Protein AF-A0A6N9QBA4-F1 (afdb_monomer_lite)

Structure (mmCIF, N/CA/C/O backbone):
data_AF-A0A6N9QBA4-F1
#
_entry.id   AF-A0A6N9QBA4-F1
#
loop_
_atom_site.group_PDB
_atom_site.id
_atom_site.type_symbol
_atom_site.label_atom_id
_atom_site.label_alt_id
_atom_site.label_comp_id
_atom_site.label_asym_id
_atom_site.label_entity_id
_atom_site.label_seq_id
_atom_site.pdbx_PDB_ins_code
_atom_site.Cartn_x
_atom_site.Cartn_y
_atom_site.Cartn_z
_atom_site.occupancy
_atom_site.B_iso_or_equiv
_atom_site.auth_seq_id
_atom_site.auth_comp_id
_atom_site.auth_asym_id
_atom_site.auth_atom_id
_atom_site.pdbx_PDB_model_num
ATOM 1 N N . MET A 1 1 ? -85.016 -20.803 54.187 1.00 41.00 1 MET A N 1
ATOM 2 C CA . MET A 1 1 ? -84.503 -19.515 54.712 1.00 41.00 1 MET A CA 1
ATOM 3 C C . MET A 1 1 ? -85.171 -19.220 56.055 1.00 41.00 1 MET A C 1
ATOM 5 O O . MET A 1 1 ? -86.351 -18.894 56.070 1.00 41.00 1 MET A O 1
ATOM 9 N N . ARG A 1 2 ? -84.473 -19.412 57.185 1.00 44.28 2 ARG A N 1
ATOM 10 C CA . ARG A 1 2 ? -84.996 -19.100 58.533 1.00 44.28 2 ARG A CA 1
ATOM 11 C C . ARG A 1 2 ? -84.850 -17.593 58.786 1.00 44.28 2 ARG A C 1
ATOM 13 O O . ARG A 1 2 ? -83.754 -17.062 58.649 1.00 44.28 2 ARG A O 1
ATOM 20 N N . LYS A 1 3 ? -85.946 -16.904 59.120 1.00 49.91 3 LYS A N 1
ATOM 21 C CA . LYS A 1 3 ? -85.907 -15.509 59.588 1.00 49.91 3 LYS A CA 1
ATOM 22 C C . LYS A 1 3 ? -85.258 -15.495 60.978 1.00 49.91 3 LYS A C 1
ATOM 24 O O . LYS A 1 3 ? -85.816 -16.090 61.893 1.00 49.91 3 LYS A O 1
ATOM 29 N N . ALA A 1 4 ? -84.094 -14.854 61.102 1.00 60.84 4 ALA A N 1
ATOM 30 C CA . ALA A 1 4 ? -83.408 -14.640 62.378 1.00 60.84 4 ALA A CA 1
ATOM 31 C C . ALA A 1 4 ? -84.334 -13.908 63.362 1.00 60.84 4 ALA A C 1
ATOM 33 O O . ALA A 1 4 ? -84.977 -12.918 62.981 1.00 60.84 4 ALA A O 1
ATOM 34 N N . GLY A 1 5 ? -84.427 -14.424 64.587 1.00 66.06 5 GLY A N 1
ATOM 35 C CA . GLY A 1 5 ? -85.334 -13.925 65.622 1.00 66.06 5 GLY A CA 1
ATOM 36 C C . GLY A 1 5 ? -84.945 -12.524 66.102 1.00 66.06 5 GLY A C 1
ATOM 37 O O . GLY A 1 5 ? -83.788 -12.117 66.002 1.00 66.06 5 GLY A O 1
ATOM 38 N N . ASP A 1 6 ? -85.906 -11.769 66.639 1.00 69.12 6 ASP A N 1
ATOM 39 C CA . ASP A 1 6 ? -85.684 -10.396 67.133 1.00 69.12 6 ASP A CA 1
ATOM 40 C C . ASP A 1 6 ? -84.581 -10.323 68.216 1.00 69.12 6 ASP A C 1
ATOM 42 O O . ASP A 1 6 ? -83.855 -9.335 68.334 1.00 69.12 6 ASP A O 1
ATOM 46 N N . SER A 1 7 ? -84.372 -11.422 68.949 1.00 68.25 7 SER A N 1
ATOM 47 C CA . SER A 1 7 ? -83.282 -11.593 69.915 1.00 68.25 7 SER A CA 1
ATOM 48 C C . SER A 1 7 ? -81.892 -11.637 69.267 1.00 68.25 7 SER A C 1
ATOM 50 O O . SER A 1 7 ? -80.986 -10.948 69.735 1.00 68.25 7 SER A O 1
ATOM 52 N N . GLU A 1 8 ? -81.717 -12.376 68.168 1.00 70.25 8 GLU A N 1
ATOM 53 C CA . GLU A 1 8 ? -80.441 -12.470 67.438 1.00 70.25 8 GLU A CA 1
ATOM 54 C C . GLU A 1 8 ? -80.070 -11.127 66.806 1.00 70.25 8 GLU A C 1
ATOM 56 O O . GLU A 1 8 ? -78.906 -10.725 66.825 1.00 70.25 8 GLU A O 1
ATOM 61 N N . ARG A 1 9 ? -81.067 -10.379 66.315 1.00 68.81 9 ARG A N 1
ATOM 62 C CA . ARG A 1 9 ? -80.866 -9.032 65.756 1.00 68.81 9 ARG A CA 1
ATOM 63 C C . ARG A 1 9 ? -80.404 -8.033 66.811 1.00 68.81 9 ARG A C 1
ATOM 65 O O . ARG A 1 9 ? -79.513 -7.233 66.531 1.00 68.81 9 ARG A O 1
ATOM 72 N N . ARG A 1 10 ? -80.956 -8.094 68.027 1.00 70.81 10 ARG A N 1
ATOM 73 C CA . ARG A 1 10 ? -80.499 -7.257 69.151 1.00 70.81 10 ARG A CA 1
ATOM 74 C C . ARG A 1 10 ? -79.089 -7.611 69.598 1.00 70.81 10 ARG A C 1
ATOM 76 O O . ARG A 1 10 ? -78.314 -6.703 69.883 1.00 70.81 10 ARG A O 1
ATOM 83 N N . GLN A 1 11 ? -78.736 -8.893 69.608 1.00 73.19 11 GLN A N 1
ATOM 84 C CA . GLN A 1 11 ? -77.378 -9.330 69.933 1.00 73.19 11 GLN A CA 1
ATOM 85 C C . GLN A 1 11 ? -76.366 -8.856 68.882 1.00 73.19 11 GLN A C 1
ATOM 87 O O . GLN A 1 11 ? -75.307 -8.338 69.235 1.00 73.19 11 GLN A O 1
ATOM 92 N N . TYR A 1 12 ? -76.725 -8.936 67.599 1.00 66.06 12 TYR A N 1
ATOM 93 C CA . TYR A 1 12 ? -75.907 -8.402 66.508 1.00 66.06 12 TYR A CA 1
ATOM 94 C C . TYR A 1 12 ? -75.769 -6.876 66.574 1.00 66.06 12 TYR A C 1
ATOM 96 O O . TYR A 1 12 ? -74.674 -6.344 66.399 1.00 66.06 12 TYR A O 1
ATOM 104 N N . ALA A 1 13 ? -76.856 -6.163 66.883 1.00 76.44 13 ALA A N 1
ATOM 105 C CA . ALA A 1 13 ? -76.829 -4.714 67.062 1.00 76.44 13 ALA A CA 1
ATOM 106 C C . ALA A 1 13 ? -75.973 -4.304 68.271 1.00 76.44 13 ALA A C 1
ATOM 108 O O . ALA A 1 13 ? -75.221 -3.337 68.184 1.00 76.44 13 ALA A O 1
ATOM 109 N N . GLN A 1 14 ? -76.019 -5.060 69.373 1.00 71.00 14 GLN A N 1
ATOM 110 C CA . GLN A 1 14 ? -75.137 -4.841 70.521 1.00 71.00 14 GLN A CA 1
ATOM 111 C C . GLN A 1 14 ? -73.670 -5.134 70.192 1.00 71.00 14 GLN A C 1
ATOM 113 O O . GLN A 1 14 ? -72.800 -4.395 70.646 1.00 71.00 14 GLN A O 1
ATOM 118 N N . LEU A 1 15 ? -73.377 -6.154 69.379 1.00 69.81 15 LEU A N 1
ATOM 119 C CA . LEU A 1 15 ? -72.020 -6.432 68.896 1.00 69.81 15 LEU A CA 1
ATOM 120 C C . LEU A 1 15 ? -71.482 -5.294 68.014 1.00 69.81 15 LEU A C 1
ATOM 122 O O . LEU A 1 15 ? -70.349 -4.860 68.222 1.00 69.81 15 LEU A O 1
ATOM 126 N N . LEU A 1 16 ? -72.303 -4.755 67.107 1.00 64.75 16 LEU A N 1
ATOM 127 C CA . LEU A 1 16 ? -71.954 -3.586 66.288 1.00 64.75 16 LEU A CA 1
ATOM 128 C C . LEU A 1 16 ? -71.777 -2.316 67.129 1.00 64.75 16 LEU A C 1
ATOM 130 O O . LEU A 1 16 ? -70.827 -1.566 66.924 1.00 64.75 16 LEU A O 1
ATOM 134 N N . LEU A 1 17 ? -72.646 -2.082 68.115 1.00 62.31 17 LEU A N 1
ATOM 135 C CA . LEU A 1 17 ? -72.518 -0.948 69.036 1.00 62.31 17 LEU A CA 1
ATOM 136 C C . LEU A 1 17 ? -71.269 -1.069 69.919 1.00 62.31 17 LEU A C 1
ATOM 138 O O . LEU A 1 17 ? -70.593 -0.071 70.170 1.00 62.31 17 LEU A O 1
ATOM 142 N N . ARG A 1 18 ? -70.908 -2.288 70.339 1.00 59.59 18 ARG A N 1
ATOM 143 C CA . ARG A 1 18 ? -69.692 -2.544 71.121 1.00 59.59 18 ARG A CA 1
ATOM 144 C C . ARG A 1 18 ? -68.421 -2.379 70.284 1.00 59.59 18 ARG A C 1
ATOM 146 O O . ARG A 1 18 ? -67.417 -1.935 70.835 1.00 59.59 18 ARG A O 1
ATOM 153 N N . SER A 1 19 ? -68.454 -2.671 68.979 1.00 57.69 19 SER A N 1
ATOM 154 C CA . SER A 1 19 ? -67.323 -2.394 68.078 1.00 57.69 19 SER A CA 1
ATOM 155 C C . SER A 1 19 ? -67.255 -0.929 67.630 1.00 57.69 19 SER A C 1
ATOM 157 O O . SER A 1 19 ? -66.171 -0.438 67.333 1.00 57.69 19 SER A O 1
ATOM 159 N N . ALA A 1 20 ? -68.383 -0.213 67.600 1.00 57.94 20 ALA A N 1
ATOM 160 C CA . ALA A 1 20 ? -68.429 1.214 67.269 1.00 57.94 20 ALA A CA 1
ATOM 161 C C . ALA A 1 20 ? -68.013 2.121 68.448 1.00 57.94 20 ALA A C 1
ATOM 163 O O . ALA A 1 20 ? -67.544 3.242 68.236 1.00 57.94 20 ALA A O 1
ATOM 164 N N . GLY A 1 21 ? -68.132 1.626 69.686 1.00 48.88 21 GLY A N 1
ATOM 165 C CA . GLY A 1 21 ? -67.843 2.363 70.920 1.00 48.88 21 GLY A CA 1
ATOM 166 C C . GLY A 1 21 ? -66.365 2.534 71.301 1.00 48.88 21 GLY A C 1
ATOM 167 O O . GLY A 1 21 ? -66.096 3.170 72.316 1.00 48.88 21 GLY A O 1
ATOM 168 N N . SER A 1 22 ? -65.401 2.013 70.529 1.00 54.25 22 SER A N 1
ATOM 169 C CA . SER A 1 22 ? -63.960 2.181 70.813 1.00 54.25 22 SER A CA 1
ATOM 170 C C . SER A 1 22 ? -63.229 3.154 69.878 1.00 54.25 22 SER A C 1
ATOM 172 O O . SER A 1 22 ? -62.008 3.276 69.949 1.00 54.25 22 SER A O 1
ATOM 174 N N . SER A 1 23 ? -63.946 3.923 69.050 1.00 50.53 23 SER A N 1
ATOM 175 C CA . SER A 1 23 ? -63.357 4.954 68.176 1.00 50.53 23 SER A CA 1
ATOM 176 C C . SER A 1 23 ? -63.005 6.254 68.923 1.00 50.53 23 SER A C 1
ATOM 178 O O . SER A 1 23 ? -63.351 7.363 68.525 1.00 50.53 23 SER A O 1
ATOM 180 N N . ARG A 1 24 ? -62.266 6.134 70.029 1.00 52.38 24 ARG A N 1
ATOM 181 C CA . ARG A 1 24 ? -61.536 7.244 70.655 1.00 52.38 24 ARG A CA 1
ATOM 182 C C . ARG A 1 24 ? -60.042 6.974 70.506 1.00 52.38 24 ARG A C 1
ATOM 184 O O . ARG A 1 24 ? -59.423 6.380 71.378 1.00 52.38 24 ARG A O 1
ATOM 191 N N . GLY A 1 25 ? -59.478 7.403 69.378 1.00 48.06 25 GLY A N 1
ATOM 192 C CA . GLY A 1 25 ? -58.034 7.341 69.146 1.00 48.06 25 GLY A CA 1
ATOM 193 C C . GLY A 1 25 ? -57.656 7.410 67.671 1.00 48.06 25 GLY A C 1
ATOM 194 O O . GLY A 1 25 ? -57.486 6.392 67.013 1.00 48.06 25 GLY A O 1
ATOM 195 N N . PHE A 1 26 ? -57.518 8.626 67.155 1.00 50.41 26 PHE A N 1
ATOM 196 C CA . PHE A 1 26 ? -56.882 8.944 65.879 1.00 50.41 26 PHE A CA 1
ATOM 197 C C . PHE A 1 26 ? -55.513 8.241 65.738 1.00 50.41 26 PHE A C 1
ATOM 199 O O . PHE A 1 26 ? -54.683 8.416 66.625 1.00 50.41 26 PHE A O 1
ATOM 206 N N . SER A 1 27 ? -55.280 7.471 64.654 1.00 46.78 27 SER A N 1
ATOM 207 C CA . SER A 1 27 ? -53.965 7.218 63.980 1.00 46.78 27 SER A CA 1
ATOM 208 C C . SER A 1 27 ? -53.823 5.878 63.214 1.00 46.78 27 SER A C 1
ATOM 210 O O . SER A 1 27 ? -52.823 5.671 62.524 1.00 46.78 27 SER A O 1
ATOM 212 N N . THR A 1 28 ? -54.793 4.961 63.234 1.00 50.25 28 THR A N 1
ATOM 213 C CA . THR A 1 28 ? -54.583 3.568 62.765 1.00 50.25 28 THR A CA 1
ATOM 214 C C . THR A 1 28 ? -54.758 3.284 61.264 1.00 50.25 28 THR A C 1
ATOM 216 O O . THR A 1 28 ? -54.700 2.125 60.868 1.00 50.25 28 THR A O 1
ATOM 219 N N . CYS A 1 29 ? -54.857 4.299 60.398 1.00 52.00 29 CYS A N 1
ATOM 220 C CA . CYS A 1 29 ? -54.708 4.118 58.938 1.00 52.00 29 CYS A CA 1
ATOM 221 C C . CYS A 1 29 ? -53.415 4.737 58.389 1.00 52.00 29 CYS A C 1
ATOM 223 O O . CYS A 1 29 ? -53.009 4.426 57.271 1.00 52.00 29 CYS A O 1
ATOM 225 N N . LEU A 1 30 ? -52.737 5.582 59.176 1.00 47.19 30 LEU A N 1
ATOM 226 C CA . LEU A 1 30 ? -51.475 6.182 58.752 1.00 47.19 30 LEU A CA 1
ATOM 227 C C . LEU A 1 30 ? -50.314 5.192 58.908 1.00 47.19 30 LEU A C 1
ATOM 229 O O . LEU A 1 30 ? -49.433 5.164 58.065 1.00 47.19 30 LEU A O 1
ATOM 233 N N . SER A 1 31 ? -50.329 4.334 59.935 1.00 53.19 31 SER A N 1
ATOM 234 C CA . SER A 1 31 ? -49.257 3.352 60.185 1.00 53.19 31 SER A CA 1
ATOM 235 C C . SER A 1 31 ? -49.212 2.227 59.137 1.00 53.19 31 SER A C 1
ATOM 237 O O . SER A 1 31 ? -48.141 1.858 58.657 1.00 53.19 31 SER A O 1
ATOM 239 N N . ALA A 1 32 ? -50.375 1.738 58.689 1.00 51.09 32 ALA A N 1
ATOM 240 C CA . ALA A 1 32 ? -50.449 0.753 57.607 1.00 51.09 32 ALA A CA 1
ATOM 241 C C . ALA A 1 32 ? -50.011 1.355 56.257 1.00 51.09 32 ALA A C 1
ATOM 243 O O . ALA A 1 32 ? -49.228 0.743 55.526 1.00 51.09 32 ALA A O 1
ATOM 244 N N . ALA A 1 33 ? -50.435 2.591 55.963 1.00 54.50 33 ALA A N 1
ATOM 245 C CA . ALA A 1 33 ? -49.990 3.322 54.780 1.00 54.50 33 ALA A CA 1
ATOM 246 C C . ALA A 1 33 ? -48.489 3.648 54.844 1.00 54.50 33 ALA A C 1
ATOM 248 O O . ALA A 1 33 ? -47.790 3.419 53.862 1.00 54.50 33 ALA A O 1
ATOM 249 N N . ALA A 1 34 ? -47.966 4.078 55.996 1.00 56.50 34 ALA A N 1
ATOM 250 C CA . ALA A 1 34 ? -46.556 4.401 56.205 1.00 56.50 34 ALA A CA 1
ATOM 251 C C . ALA A 1 34 ? -45.651 3.171 56.093 1.00 56.50 34 ALA A C 1
ATOM 253 O O . ALA A 1 34 ? -44.579 3.272 55.503 1.00 56.50 34 ALA A O 1
ATOM 254 N N . ASN A 1 35 ? -46.081 1.999 56.568 1.00 59.44 35 ASN A N 1
ATOM 255 C CA . ASN A 1 35 ? -45.345 0.755 56.339 1.00 59.44 35 ASN A CA 1
ATOM 256 C C . ASN A 1 35 ? -45.365 0.337 54.865 1.00 59.44 35 ASN A C 1
ATOM 258 O O . ASN A 1 35 ? -44.328 -0.070 54.346 1.00 59.44 35 ASN A O 1
ATOM 262 N N . SER A 1 36 ? -46.492 0.496 54.162 1.00 63.00 36 SER A N 1
ATOM 263 C CA . SER A 1 36 ? -46.552 0.219 52.718 1.00 63.00 36 SER A CA 1
ATOM 264 C C . SER A 1 36 ? -45.691 1.194 51.903 1.00 63.00 36 SER A C 1
ATOM 266 O O . SER A 1 36 ? -45.014 0.791 50.956 1.00 63.00 36 SER A O 1
ATOM 268 N N . LEU A 1 37 ? -45.656 2.468 52.314 1.00 59.84 37 LEU A N 1
ATOM 269 C CA . LEU A 1 37 ? -44.856 3.508 51.684 1.00 59.84 37 LEU A CA 1
ATOM 270 C C . LEU A 1 37 ? -43.382 3.247 51.965 1.00 59.84 37 LEU A C 1
ATOM 272 O O . LEU A 1 37 ? -42.608 3.230 51.026 1.00 59.84 37 LEU A O 1
ATOM 276 N N . ARG A 1 38 ? -43.003 2.925 53.209 1.00 66.38 38 ARG A N 1
ATOM 277 C CA . ARG A 1 38 ? -41.632 2.564 53.605 1.00 66.38 38 ARG A CA 1
ATOM 278 C C . ARG A 1 38 ? -41.156 1.275 52.939 1.00 66.38 38 ARG A C 1
ATOM 280 O O . ARG A 1 38 ? -39.984 1.193 52.600 1.00 66.38 38 ARG A O 1
ATOM 287 N N . TYR A 1 39 ? -42.037 0.306 52.692 1.00 58.62 39 TYR A N 1
ATOM 288 C CA . TYR A 1 39 ? -41.713 -0.905 51.931 1.00 58.62 39 TYR A CA 1
ATOM 289 C C . TYR A 1 39 ? -41.463 -0.590 50.452 1.00 58.62 39 TYR A C 1
ATOM 291 O O . TYR A 1 39 ? -40.463 -1.028 49.891 1.00 58.62 39 TYR A O 1
ATOM 299 N N . ARG A 1 40 ? -42.312 0.240 49.833 1.00 67.88 40 ARG A N 1
ATOM 300 C CA . ARG A 1 40 ? -42.113 0.710 48.452 1.00 67.88 40 ARG A CA 1
ATOM 301 C C . ARG A 1 40 ? -40.874 1.590 48.314 1.00 67.88 40 ARG A C 1
ATOM 303 O O . ARG A 1 40 ? -40.115 1.418 47.370 1.00 67.88 40 ARG A O 1
ATOM 310 N N . LEU A 1 41 ? -40.634 2.477 49.274 1.00 64.19 41 LEU A N 1
ATOM 311 C CA . LEU A 1 41 ? -39.464 3.347 49.315 1.00 64.19 41 LEU A CA 1
ATOM 312 C C . LEU A 1 41 ? -38.196 2.538 49.583 1.00 64.19 41 LEU A C 1
ATOM 314 O O . LEU A 1 41 ? -37.194 2.811 48.948 1.00 64.19 41 LEU A O 1
ATOM 318 N N . LYS A 1 42 ? -38.244 1.486 50.411 1.00 60.97 42 LYS A N 1
ATOM 319 C CA . LYS A 1 42 ? -37.133 0.538 50.579 1.00 60.97 42 LYS A CA 1
ATOM 320 C C . LYS A 1 42 ? -36.874 -0.265 49.303 1.00 60.97 42 LYS A C 1
ATOM 322 O O . LYS A 1 42 ? -35.726 -0.406 48.925 1.00 60.97 42 LYS A O 1
ATOM 327 N N . ASN A 1 43 ? -37.913 -0.696 48.590 1.00 58.12 43 ASN A N 1
ATOM 328 C CA . ASN A 1 43 ? -37.768 -1.409 47.316 1.00 58.12 43 ASN A CA 1
ATOM 329 C C . ASN A 1 43 ? -37.259 -0.508 46.166 1.00 58.12 43 ASN A C 1
ATOM 331 O O . ASN A 1 43 ? -36.729 -1.008 45.181 1.00 58.12 43 ASN A O 1
ATOM 335 N N . VAL A 1 44 ? -37.416 0.818 46.284 1.00 60.78 44 VAL A N 1
ATOM 336 C CA . VAL A 1 44 ? -36.850 1.816 45.354 1.00 60.78 44 VAL A CA 1
ATOM 337 C C . VAL A 1 44 ? -35.459 2.302 45.809 1.00 60.78 44 VAL A C 1
ATOM 339 O O . VAL A 1 44 ? -34.600 2.552 44.967 1.00 60.78 44 VAL A O 1
ATOM 342 N N . MET A 1 45 ? -35.212 2.406 47.122 1.00 56.94 45 MET A N 1
ATOM 343 C CA . MET A 1 45 ? -33.932 2.811 47.735 1.00 56.94 45 MET A CA 1
ATOM 344 C C . MET A 1 45 ? -32.928 1.671 47.897 1.00 56.94 45 MET A C 1
ATOM 346 O O . MET A 1 45 ? -31.751 1.939 48.121 1.00 56.94 45 MET A O 1
ATOM 350 N N . GLU A 1 46 ? -33.352 0.418 47.779 1.00 54.84 46 GLU A N 1
ATOM 351 C CA . GLU A 1 46 ? -32.481 -0.717 47.506 1.00 54.84 46 GLU A CA 1
ATOM 352 C C . GLU A 1 46 ? -32.511 -0.935 45.989 1.00 54.84 46 GLU A C 1
ATOM 354 O O . GLU A 1 46 ? -33.247 -1.802 45.514 1.00 54.84 46 GLU A O 1
ATOM 359 N N . PRO A 1 47 ? -31.757 -0.158 45.179 1.00 55.16 47 PRO A N 1
ATOM 360 C CA . PRO A 1 47 ? -31.549 -0.509 43.788 1.00 55.16 47 PRO A CA 1
ATOM 361 C C . PRO A 1 47 ? -30.817 -1.846 43.806 1.00 55.16 47 PRO A C 1
ATOM 363 O O . PRO A 1 47 ? -29.597 -1.893 43.986 1.00 55.16 47 PRO A O 1
ATOM 366 N N . GLY A 1 48 ? -31.580 -2.938 43.694 1.00 54.06 48 GLY A N 1
ATOM 367 C CA . GLY A 1 48 ? -31.076 -4.301 43.656 1.00 54.06 48 GLY A CA 1
ATOM 368 C C . GLY A 1 48 ? -29.888 -4.328 42.714 1.00 54.06 48 GLY A C 1
ATOM 369 O O . GLY A 1 48 ? -30.043 -4.058 41.527 1.00 54.06 48 GLY A O 1
ATOM 370 N N . LYS A 1 49 ? -28.701 -4.488 43.312 1.00 56.78 49 LYS A N 1
ATOM 371 C CA . LYS A 1 49 ? -27.357 -4.394 42.730 1.00 56.78 49 LYS A CA 1
ATOM 372 C C . LYS A 1 49 ? -27.371 -4.176 41.209 1.00 56.78 49 LYS A C 1
ATOM 374 O O . LYS A 1 49 ? -27.096 -5.100 40.449 1.00 56.78 49 LYS A O 1
ATOM 379 N N . ARG A 1 50 ? -27.537 -2.924 40.757 1.00 59.00 50 ARG A N 1
ATOM 380 C CA . ARG A 1 50 ? -27.300 -2.523 39.349 1.00 59.00 50 ARG A CA 1
ATOM 381 C C . ARG A 1 50 ? -25.829 -2.663 38.926 1.00 59.00 50 ARG A C 1
ATOM 383 O O . ARG A 1 50 ? -25.437 -2.183 37.871 1.00 59.00 50 ARG A O 1
ATOM 390 N N . ARG A 1 51 ? -25.014 -3.346 39.739 1.00 61.66 51 ARG A N 1
ATOM 391 C CA . ARG A 1 51 ? -23.635 -3.716 39.439 1.00 61.66 51 ARG A CA 1
ATOM 392 C C . ARG A 1 51 ? -23.570 -4.472 38.123 1.00 61.66 51 ARG A C 1
ATOM 394 O O . ARG A 1 51 ? -22.698 -4.162 37.344 1.00 61.66 51 ARG A O 1
ATOM 401 N N . VAL A 1 52 ? -24.510 -5.375 37.833 1.00 72.25 52 VAL A N 1
ATOM 402 C CA . VAL A 1 52 ? -24.495 -6.133 36.568 1.00 72.25 52 VAL A CA 1
ATOM 403 C C . VAL A 1 52 ? -24.631 -5.206 35.355 1.00 72.25 52 VAL A C 1
ATOM 405 O O . VAL A 1 52 ? -23.854 -5.321 34.419 1.00 72.25 52 VAL A O 1
ATOM 408 N N . GLY A 1 53 ? -25.544 -4.229 35.400 1.00 74.31 53 GLY A N 1
ATOM 409 C CA . GLY A 1 53 ? -25.687 -3.236 34.329 1.00 74.31 53 GLY A CA 1
ATOM 410 C C . GLY A 1 53 ? -24.474 -2.309 34.211 1.00 74.31 53 GLY A C 1
ATOM 411 O O . GLY A 1 53 ? -24.018 -2.037 33.108 1.00 74.31 53 GLY A O 1
ATOM 412 N N . ALA A 1 54 ? -23.913 -1.875 35.343 1.00 80.62 54 ALA A N 1
ATOM 413 C CA . ALA A 1 54 ? -22.702 -1.055 35.362 1.00 80.62 54 ALA A CA 1
ATOM 414 C C . ALA A 1 54 ? -21.465 -1.823 34.865 1.00 80.62 54 ALA A C 1
ATOM 416 O O . ALA A 1 54 ? -20.672 -1.267 34.117 1.00 80.62 54 ALA A O 1
ATOM 417 N N . PHE A 1 55 ? -21.326 -3.101 35.228 1.00 84.12 55 PHE A N 1
ATOM 418 C CA . PHE A 1 55 ? -20.276 -3.981 34.723 1.00 84.12 55 PHE A CA 1
ATOM 419 C C . PHE A 1 55 ? -20.435 -4.186 33.221 1.00 84.12 55 PHE A C 1
ATOM 421 O O . PHE A 1 55 ? -19.466 -3.986 32.506 1.00 84.12 55 PHE A O 1
ATOM 428 N N . LEU A 1 56 ? -21.634 -4.489 32.715 1.00 85.94 56 LEU A N 1
ATOM 429 C CA . LEU A 1 56 ? -21.869 -4.623 31.272 1.00 85.94 56 LEU A CA 1
ATOM 430 C C . LEU A 1 56 ? -21.504 -3.347 30.508 1.00 85.94 56 LEU A C 1
ATOM 432 O O . LEU A 1 56 ? -20.805 -3.422 29.502 1.00 85.94 56 LEU A O 1
ATOM 436 N N . LEU A 1 57 ? -21.913 -2.182 31.014 1.00 87.62 57 LEU A N 1
ATOM 437 C CA . LEU A 1 57 ? -21.593 -0.897 30.395 1.00 87.62 57 LEU A CA 1
ATOM 438 C C . LEU A 1 57 ? -20.084 -0.614 30.431 1.00 87.62 57 LEU A C 1
ATOM 440 O O . LEU A 1 57 ? -19.512 -0.234 29.417 1.00 87.62 57 LEU A O 1
ATOM 444 N N . ALA A 1 58 ? -19.429 -0.858 31.569 1.00 86.31 58 ALA A N 1
ATOM 445 C CA . ALA A 1 58 ? -17.983 -0.707 31.709 1.00 86.31 58 ALA A CA 1
ATOM 446 C C . ALA A 1 58 ? -17.215 -1.669 30.794 1.00 86.31 58 ALA A C 1
ATOM 448 O O . ALA A 1 58 ? -16.234 -1.267 30.183 1.00 86.31 58 ALA A O 1
ATOM 449 N N . THR A 1 59 ? -17.683 -2.912 30.653 1.00 86.62 59 THR A N 1
ATOM 450 C CA . THR A 1 59 ? -17.055 -3.908 29.774 1.00 86.62 59 THR A CA 1
ATOM 451 C C . THR A 1 59 ? -17.227 -3.507 28.309 1.00 86.62 59 THR A C 1
ATOM 453 O O . THR A 1 59 ? -16.266 -3.548 27.552 1.00 86.62 59 THR A O 1
ATOM 456 N N . ALA A 1 60 ? -18.420 -3.051 27.911 1.00 88.19 60 ALA A N 1
ATOM 457 C CA . ALA A 1 60 ? -18.675 -2.563 26.558 1.00 88.19 60 ALA A CA 1
ATOM 458 C C . ALA A 1 60 ? -17.829 -1.325 26.221 1.00 88.19 60 ALA A C 1
ATOM 460 O O . ALA A 1 60 ? -17.224 -1.276 25.155 1.00 88.19 60 ALA A O 1
ATOM 461 N N . ILE A 1 61 ? -17.734 -0.355 27.139 1.00 86.69 61 ILE A N 1
ATOM 462 C CA . ILE A 1 61 ? -16.882 0.831 26.969 1.00 86.69 61 ILE A CA 1
ATOM 463 C C . ILE A 1 61 ? -15.411 0.425 26.898 1.00 86.69 61 ILE A C 1
ATOM 465 O O . ILE A 1 61 ? -14.702 0.915 26.033 1.00 86.69 61 ILE A O 1
ATOM 469 N N . PHE A 1 62 ? -14.960 -0.493 27.753 1.00 87.06 62 PHE A N 1
ATOM 470 C CA . PHE A 1 62 ? -13.587 -0.993 27.741 1.00 87.06 62 PHE A CA 1
ATOM 471 C C . PHE A 1 62 ? -13.232 -1.670 26.414 1.00 87.06 62 PHE A C 1
ATOM 473 O O . PHE A 1 62 ? -12.206 -1.340 25.829 1.00 87.06 62 PHE A O 1
ATOM 480 N N . PHE A 1 63 ? -14.094 -2.553 25.897 1.00 82.75 63 PHE A N 1
ATOM 481 C CA . PHE A 1 63 ? -13.896 -3.158 24.577 1.00 82.75 63 PHE A CA 1
ATOM 482 C C . PHE A 1 63 ? -13.927 -2.121 23.457 1.00 82.75 63 PHE A C 1
ATOM 484 O O . PHE A 1 63 ? -13.101 -2.195 22.555 1.00 82.75 63 PHE A O 1
ATOM 491 N N . CYS A 1 64 ? -14.818 -1.130 23.534 1.00 81.06 64 CYS A N 1
ATOM 492 C CA . CYS A 1 64 ? -14.866 -0.045 22.561 1.00 81.06 64 CYS A CA 1
ATOM 493 C C . CYS A 1 64 ? -13.544 0.742 22.580 1.00 81.06 64 CYS A C 1
ATOM 495 O O . CYS A 1 64 ? -12.882 0.826 21.553 1.00 81.06 64 CYS A O 1
ATOM 497 N N . CYS A 1 65 ? -13.099 1.194 23.760 1.00 78.25 65 CYS A N 1
ATOM 498 C CA . CYS A 1 65 ? -11.818 1.866 24.002 1.00 78.25 65 CYS A CA 1
ATOM 499 C C . CYS A 1 65 ? -10.606 1.050 23.535 1.00 78.25 65 CYS A C 1
ATOM 501 O O . CYS A 1 65 ? -9.709 1.630 22.938 1.00 78.25 65 CYS A O 1
ATOM 503 N N . MET A 1 66 ? -10.584 -0.268 23.759 1.00 74.62 66 MET A N 1
ATOM 504 C CA . MET A 1 66 ? -9.516 -1.135 23.244 1.00 74.62 66 MET A CA 1
ATOM 505 C C . MET A 1 66 ? -9.597 -1.351 21.727 1.00 74.62 66 MET A C 1
ATOM 507 O O . MET A 1 66 ? -8.573 -1.602 21.108 1.00 74.62 66 MET A O 1
ATOM 511 N N . SER A 1 67 ? -10.786 -1.267 21.123 1.00 64.62 67 SER A N 1
ATOM 512 C CA . SER A 1 67 ? -10.966 -1.410 19.671 1.00 64.62 67 SER A CA 1
ATOM 513 C C . SER A 1 67 ? -10.677 -0.130 18.877 1.00 64.62 67 SER A C 1
ATOM 515 O O . SER A 1 67 ? -10.481 -0.208 17.661 1.00 64.62 67 SER A O 1
ATOM 517 N N . TYR A 1 68 ? -10.613 1.038 19.532 1.00 58.03 68 TYR A N 1
ATOM 518 C CA . TYR A 1 68 ? -10.099 2.258 18.904 1.00 58.03 68 TYR A CA 1
ATOM 519 C C . TYR A 1 68 ? -8.626 2.034 18.545 1.00 58.03 68 TYR A C 1
ATOM 521 O O . TYR A 1 68 ? -7.764 2.013 19.416 1.00 58.03 68 TYR A O 1
ATOM 529 N N . GLY A 1 69 ? -8.360 1.841 17.253 1.00 57.66 69 GLY A N 1
ATOM 530 C CA . GLY A 1 69 ? -7.021 1.585 16.717 1.00 57.66 69 GLY A CA 1
ATOM 531 C C . GLY A 1 69 ? -6.797 0.184 16.142 1.00 57.66 69 GLY A C 1
ATOM 532 O O . GLY A 1 69 ? -5.700 -0.085 15.679 1.00 57.66 69 GLY A O 1
ATOM 533 N N . SER A 1 70 ? -7.796 -0.711 16.133 1.00 55.97 70 SER A N 1
ATOM 534 C CA . SER A 1 70 ? -7.644 -2.067 15.552 1.00 55.97 70 SER A CA 1
ATOM 535 C C . SER A 1 70 ? -8.661 -2.411 14.463 1.00 55.97 70 SER A C 1
ATOM 537 O O . SER A 1 70 ? -8.754 -3.563 14.043 1.00 55.97 70 SER A O 1
ATOM 539 N N . ILE A 1 71 ? -9.445 -1.437 14.001 1.00 58.78 71 ILE A N 1
ATOM 540 C CA . ILE A 1 71 ? -10.393 -1.650 12.908 1.00 58.78 71 ILE A CA 1
ATOM 541 C C . ILE A 1 71 ? -9.720 -1.188 11.620 1.00 58.78 71 ILE A C 1
ATOM 543 O O . ILE A 1 71 ? -9.614 0.009 11.371 1.00 58.78 71 ILE A O 1
ATOM 547 N N . VAL A 1 72 ? -9.279 -2.153 10.818 1.00 62.25 72 VAL A N 1
ATOM 548 C CA . VAL A 1 72 ? -8.881 -1.923 9.430 1.00 62.25 72 VAL A CA 1
ATOM 549 C C . VAL A 1 72 ? -10.119 -2.134 8.565 1.00 62.25 72 VAL A C 1
ATOM 551 O O . VAL A 1 72 ? -10.685 -3.230 8.540 1.00 62.25 72 VAL A O 1
ATOM 554 N N . LEU A 1 73 ? -10.584 -1.081 7.896 1.00 63.50 73 LEU A N 1
ATOM 555 C CA . LEU A 1 73 ? -11.707 -1.169 6.964 1.00 63.50 73 LEU A CA 1
ATOM 556 C C . LEU A 1 73 ? -11.178 -1.278 5.537 1.00 63.50 73 LEU A C 1
ATOM 558 O O . LEU A 1 73 ? -10.388 -0.448 5.102 1.00 63.50 73 LEU A O 1
ATOM 562 N N . VAL A 1 74 ? -11.648 -2.282 4.799 1.00 69.31 74 VAL A N 1
ATOM 563 C CA . VAL A 1 74 ? -11.371 -2.406 3.365 1.00 69.31 74 VAL A CA 1
ATOM 564 C C . VAL A 1 74 ? -12.480 -1.688 2.609 1.00 69.31 74 VAL A C 1
ATOM 566 O O . VAL A 1 74 ? -13.630 -2.132 2.656 1.00 69.31 74 VAL A O 1
ATOM 569 N N . SER A 1 75 ? -12.157 -0.580 1.945 1.00 62.25 75 SER A N 1
ATOM 570 C CA . SER A 1 75 ? -13.162 0.223 1.228 1.00 62.25 75 SER A CA 1
ATOM 571 C C . SER A 1 75 ? -13.215 -0.116 -0.257 1.00 62.25 75 SER A C 1
ATOM 573 O O . SER A 1 75 ? -14.292 -0.326 -0.811 1.00 62.25 75 SER A O 1
ATOM 575 N N . GLU A 1 76 ? -12.054 -0.208 -0.902 1.00 71.88 76 GLU A N 1
ATOM 576 C CA . GLU A 1 76 ? -11.952 -0.304 -2.358 1.00 71.88 76 GLU A CA 1
ATOM 577 C C . GLU A 1 76 ? -11.003 -1.428 -2.756 1.00 71.88 76 GLU A C 1
ATOM 579 O O . GLU A 1 76 ? -10.003 -1.682 -2.089 1.00 71.88 76 GLU A O 1
ATOM 584 N N . ARG A 1 77 ? -11.349 -2.139 -3.828 1.00 75.88 77 ARG A N 1
ATOM 585 C CA . ARG A 1 77 ? -10.546 -3.223 -4.398 1.00 75.88 77 ARG A CA 1
ATOM 586 C C . AR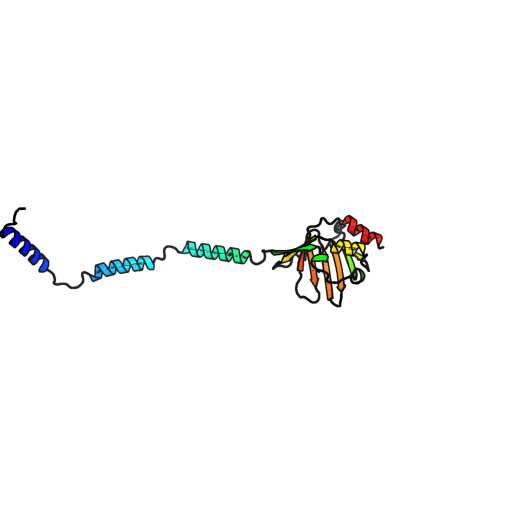G A 1 77 ? -10.409 -2.971 -5.885 1.00 75.88 77 ARG A C 1
ATOM 588 O O . ARG A 1 77 ? -11.421 -2.754 -6.548 1.00 75.88 77 ARG A O 1
ATOM 595 N N . GLY A 1 78 ? -9.191 -3.043 -6.392 1.00 80.56 78 GLY A N 1
ATOM 596 C CA . GLY A 1 78 ? -8.912 -2.811 -7.801 1.00 80.56 78 GLY A CA 1
ATOM 597 C C . GLY A 1 78 ? -7.436 -2.983 -8.101 1.00 80.56 78 GLY A C 1
ATOM 598 O O . GLY A 1 78 ? -6.648 -3.369 -7.237 1.00 80.56 78 GLY A O 1
ATOM 599 N N . THR A 1 79 ? -7.055 -2.730 -9.340 1.00 80.81 79 THR A N 1
ATOM 600 C CA . THR A 1 79 ? -5.638 -2.581 -9.677 1.00 80.81 79 THR A CA 1
ATOM 601 C C . THR A 1 79 ? -5.148 -1.170 -9.347 1.00 80.81 79 THR A C 1
ATOM 603 O O . THR A 1 79 ? -5.948 -0.233 -9.323 1.00 80.81 79 THR A O 1
ATOM 606 N N . ILE A 1 80 ? -3.843 -0.995 -9.108 1.00 79.19 80 ILE A N 1
ATOM 607 C CA . ILE A 1 80 ? -3.239 0.334 -8.871 1.00 79.19 80 ILE A CA 1
ATOM 608 C C . ILE A 1 80 ? -3.609 1.309 -10.004 1.00 79.19 80 ILE A C 1
ATOM 610 O O . ILE A 1 80 ? -3.894 2.478 -9.749 1.00 79.19 80 ILE A O 1
ATOM 614 N N . GLY A 1 81 ? -3.658 0.821 -11.250 1.00 75.56 81 GLY A N 1
ATOM 615 C CA . GLY A 1 81 ? -4.065 1.620 -12.408 1.00 75.56 81 GLY A CA 1
ATOM 616 C C . GLY A 1 81 ? -5.558 1.969 -12.466 1.00 75.56 81 GLY A C 1
ATOM 617 O O . GLY A 1 81 ? -5.899 3.044 -12.944 1.00 75.56 81 GLY A O 1
ATOM 618 N N . GLU A 1 82 ? -6.452 1.097 -11.995 1.00 77.31 82 GLU A N 1
ATOM 619 C CA . GLU A 1 82 ? -7.903 1.370 -11.969 1.00 77.31 82 GLU A CA 1
ATOM 620 C C . GLU A 1 82 ? -8.307 2.308 -10.835 1.00 77.31 82 GLU A C 1
ATOM 622 O O . GLU A 1 82 ? -9.241 3.092 -10.987 1.00 77.31 82 GLU A O 1
ATOM 627 N N . LEU A 1 83 ? -7.617 2.211 -9.700 1.00 69.25 83 LEU A N 1
ATOM 628 C CA . LEU A 1 83 ? -7.857 3.050 -8.528 1.00 69.25 83 LEU A CA 1
ATOM 629 C C . LEU A 1 83 ? -7.231 4.448 -8.667 1.00 69.25 83 LEU A C 1
ATOM 631 O O . LEU A 1 83 ? -7.292 5.228 -7.723 1.00 69.25 83 LEU A O 1
ATOM 635 N N . ASP A 1 84 ? -6.621 4.746 -9.823 1.00 76.06 84 ASP A N 1
ATOM 636 C CA . ASP A 1 84 ? -5.935 6.009 -10.130 1.00 76.06 84 ASP A CA 1
ATOM 637 C C . ASP A 1 84 ? -4.948 6.437 -9.030 1.00 76.06 84 ASP A C 1
ATOM 639 O O . ASP A 1 84 ? -4.737 7.610 -8.737 1.00 76.06 84 ASP A O 1
ATOM 643 N N . VAL A 1 85 ? -4.331 5.442 -8.393 1.00 72.88 85 VAL A N 1
ATOM 644 C CA . VAL A 1 85 ? -3.507 5.612 -7.191 1.00 72.88 85 VAL A CA 1
ATOM 645 C C . VAL A 1 85 ? -2.256 6.446 -7.472 1.00 72.88 85 VAL A C 1
ATOM 647 O O . VAL A 1 85 ? -1.788 7.194 -6.621 1.00 72.88 85 VAL A O 1
ATOM 650 N N . LEU A 1 86 ? -1.732 6.324 -8.691 1.00 70.94 86 LEU A N 1
ATOM 651 C CA . LEU A 1 86 ? -0.580 7.077 -9.188 1.00 70.94 86 LEU A CA 1
ATOM 652 C C . LEU A 1 86 ? -1.006 8.296 -10.023 1.00 70.94 86 LEU A C 1
ATOM 654 O O . LEU A 1 86 ? -0.158 8.949 -10.630 1.00 70.94 86 LEU A O 1
ATOM 658 N N . GLY A 1 87 ? -2.307 8.581 -10.111 1.00 73.19 87 GLY A N 1
ATOM 659 C CA . GLY A 1 87 ? -2.853 9.567 -11.035 1.00 73.19 87 GLY A CA 1
ATOM 660 C C . GLY A 1 87 ? -2.529 9.263 -12.506 1.00 73.19 87 GLY A C 1
ATOM 661 O O . GLY A 1 87 ? -2.194 8.141 -12.908 1.00 73.19 87 GLY A O 1
ATOM 662 N N . ASN A 1 88 ? -2.496 10.329 -13.309 1.00 72.50 88 ASN A N 1
ATOM 663 C CA . ASN A 1 88 ? -2.081 10.300 -14.716 1.00 72.50 88 ASN A CA 1
ATOM 664 C C . ASN A 1 88 ? -0.568 10.093 -14.933 1.00 72.50 88 ASN A C 1
ATOM 666 O O . ASN A 1 88 ? -0.080 10.346 -16.035 1.00 72.50 88 ASN A O 1
ATOM 670 N N . ALA A 1 89 ? 0.177 9.619 -13.929 1.00 77.50 89 ALA A N 1
ATOM 671 C CA . ALA A 1 89 ? 1.606 9.376 -14.062 1.00 77.50 89 ALA A CA 1
ATOM 672 C C . ALA A 1 89 ? 1.920 8.414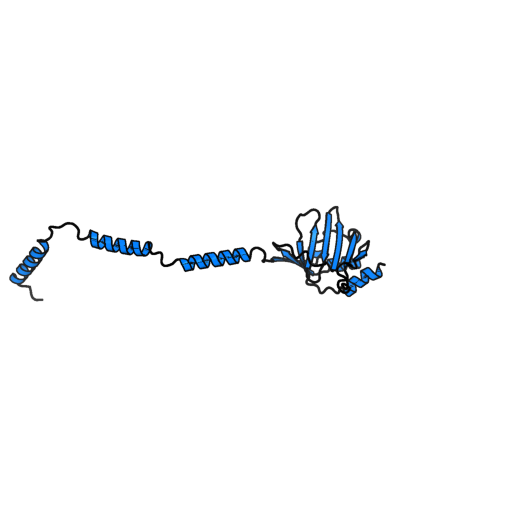 -15.223 1.00 77.50 89 ALA A C 1
ATOM 674 O O . ALA A 1 89 ? 1.246 7.387 -15.438 1.00 77.50 89 ALA A O 1
ATOM 675 N N . ALA A 1 90 ? 2.977 8.751 -15.954 1.00 78.88 90 ALA A N 1
ATOM 676 C CA . ALA A 1 90 ? 3.636 7.920 -16.947 1.00 78.88 90 ALA A CA 1
ATOM 677 C C . ALA A 1 90 ? 4.942 7.338 -16.385 1.00 78.88 90 ALA A C 1
ATOM 679 O O . ALA A 1 90 ? 5.468 7.796 -15.376 1.00 78.88 90 ALA A O 1
ATOM 680 N N . ALA A 1 91 ? 5.521 6.354 -17.079 1.00 76.94 91 ALA A N 1
ATOM 681 C CA . ALA A 1 91 ? 6.800 5.763 -16.679 1.00 76.94 91 ALA A CA 1
ATOM 682 C C . ALA A 1 91 ? 7.947 6.795 -16.592 1.00 76.94 91 ALA A C 1
ATOM 684 O O . ALA A 1 91 ? 8.864 6.618 -15.804 1.00 76.94 91 ALA A O 1
ATOM 685 N N . ALA A 1 92 ? 7.871 7.886 -17.366 1.00 77.62 92 ALA A N 1
ATOM 686 C CA . ALA A 1 92 ? 8.841 8.983 -17.338 1.00 77.62 92 ALA A CA 1
ATOM 687 C C . ALA A 1 92 ? 8.715 9.899 -16.106 1.00 77.62 92 ALA A C 1
ATOM 689 O O . ALA A 1 92 ? 9.666 10.604 -15.782 1.00 77.62 92 ALA A O 1
ATOM 690 N N . ASP A 1 93 ? 7.559 9.887 -15.438 1.00 80.25 93 ASP A N 1
ATOM 691 C CA . ASP A 1 93 ? 7.313 10.662 -14.215 1.00 80.25 93 ASP A CA 1
ATOM 692 C C . ASP A 1 93 ? 7.834 9.923 -12.973 1.00 80.25 93 ASP A C 1
ATOM 694 O O . ASP A 1 93 ? 7.935 10.492 -11.887 1.00 80.25 93 ASP A O 1
ATOM 698 N N . VAL A 1 94 ? 8.168 8.638 -13.123 1.00 79.81 94 VAL A N 1
ATOM 699 C CA . VAL A 1 94 ? 8.818 7.842 -12.086 1.00 79.81 94 VAL A CA 1
ATOM 700 C C . VAL A 1 94 ? 10.311 8.144 -12.125 1.00 79.81 94 VAL A C 1
ATOM 702 O O . VAL A 1 94 ? 10.991 7.822 -13.101 1.00 79.81 94 VAL A O 1
ATOM 705 N N . GLY A 1 95 ? 10.797 8.785 -11.068 1.00 77.88 95 GLY A N 1
ATOM 706 C CA . GLY A 1 95 ? 12.205 9.115 -10.905 1.00 77.88 95 GLY A CA 1
ATOM 707 C C . GLY A 1 95 ? 12.950 7.983 -10.210 1.00 77.88 95 GLY A C 1
ATOM 708 O O . GLY A 1 95 ? 13.080 6.885 -10.743 1.00 77.88 95 GLY A O 1
ATOM 709 N N . GLU A 1 96 ? 13.425 8.273 -9.001 1.00 77.25 96 GLU A N 1
ATOM 710 C CA . GLU A 1 96 ? 14.243 7.369 -8.195 1.00 77.25 96 GLU A CA 1
ATOM 711 C C . GLU A 1 96 ? 13.463 6.105 -7.812 1.00 77.25 96 GLU A C 1
ATOM 713 O O . GLU A 1 96 ? 12.456 6.157 -7.094 1.00 77.25 96 GLU A O 1
ATOM 718 N N . LEU A 1 97 ? 13.943 4.963 -8.303 1.00 79.62 97 LEU A N 1
ATOM 719 C CA . LEU A 1 97 ? 13.487 3.631 -7.916 1.00 79.62 97 LEU A CA 1
ATOM 720 C C . LEU A 1 97 ? 14.562 2.963 -7.078 1.00 79.62 97 LEU A C 1
ATOM 722 O O . LEU A 1 97 ? 15.690 2.829 -7.538 1.00 79.62 97 LEU A O 1
ATOM 726 N N . GLY A 1 98 ? 14.197 2.495 -5.894 1.00 80.06 98 GLY A N 1
ATOM 727 C CA . GLY A 1 98 ? 15.042 1.714 -5.012 1.00 80.06 98 GLY A CA 1
ATOM 728 C C . GLY A 1 98 ? 14.474 0.314 -4.816 1.00 80.06 98 GLY A C 1
ATOM 729 O O . GLY A 1 98 ? 13.297 0.150 -4.500 1.00 80.06 98 GLY A O 1
ATOM 730 N N . PHE A 1 99 ? 15.317 -0.701 -4.950 1.00 82.00 99 PHE A N 1
ATOM 731 C CA . PHE A 1 99 ? 14.998 -2.062 -4.524 1.00 82.00 99 PHE A CA 1
ATOM 732 C C . PHE A 1 99 ? 15.949 -2.494 -3.411 1.00 82.00 99 PHE A C 1
ATOM 734 O O . PHE A 1 99 ? 17.168 -2.366 -3.570 1.00 82.00 99 PHE A O 1
ATOM 741 N N . CYS A 1 100 ? 15.406 -3.006 -2.307 1.00 75.44 100 CYS A N 1
ATOM 742 C CA . CYS A 1 100 ? 16.175 -3.540 -1.192 1.00 75.44 100 CYS A CA 1
ATOM 743 C C . CYS A 1 100 ? 16.147 -5.069 -1.228 1.00 75.44 100 CYS A C 1
ATOM 745 O O . CYS A 1 100 ? 15.092 -5.698 -1.189 1.00 75.44 100 CYS A O 1
ATOM 747 N N . ASP A 1 101 ? 17.327 -5.678 -1.304 1.00 71.56 101 ASP A N 1
ATOM 748 C CA . ASP A 1 101 ? 17.456 -7.131 -1.282 1.00 71.56 101 ASP A CA 1
ATOM 749 C C . ASP A 1 101 ? 17.505 -7.653 0.165 1.00 71.56 101 ASP A C 1
ATOM 751 O O . ASP A 1 101 ? 18.584 -7.778 0.752 1.00 71.56 101 ASP A O 1
ATOM 755 N N . ASN A 1 102 ? 16.332 -7.965 0.728 1.00 65.75 102 ASN A N 1
ATOM 756 C CA . ASN A 1 102 ? 16.200 -8.504 2.086 1.00 65.75 102 ASN A CA 1
ATOM 757 C C . ASN A 1 102 ? 16.893 -9.870 2.271 1.00 65.75 102 ASN A C 1
ATOM 759 O O . ASN A 1 102 ? 17.311 -10.196 3.380 1.00 65.75 102 ASN A O 1
ATOM 763 N N . ASP A 1 103 ? 17.092 -10.655 1.204 1.00 63.06 103 ASP A N 1
ATOM 764 C CA . ASP A 1 103 ? 17.758 -11.968 1.293 1.00 63.06 103 ASP A CA 1
ATOM 765 C C . ASP A 1 103 ? 19.256 -11.851 1.616 1.00 63.06 103 ASP A C 1
ATOM 767 O O . ASP A 1 103 ? 19.883 -12.819 2.050 1.00 63.06 103 ASP A O 1
ATOM 771 N N . LYS A 1 104 ? 19.851 -10.673 1.390 1.00 58.06 104 LYS A N 1
ATOM 772 C CA . LYS A 1 104 ? 21.273 -10.397 1.645 1.00 58.06 104 LYS A CA 1
ATOM 773 C C . LYS A 1 104 ? 21.519 -9.641 2.948 1.00 58.06 104 LYS A C 1
ATOM 775 O O . LYS A 1 104 ? 22.626 -9.136 3.141 1.00 58.06 104 LYS A O 1
ATOM 780 N N . LEU A 1 105 ? 20.532 -9.583 3.848 1.00 59.72 105 LEU A N 1
ATOM 781 C CA . LEU A 1 105 ? 20.688 -9.049 5.205 1.00 59.72 105 LEU A CA 1
ATOM 782 C C . LEU A 1 105 ? 21.577 -9.978 6.069 1.00 59.72 105 LEU A C 1
ATOM 784 O O . LEU A 1 105 ? 21.132 -10.596 7.033 1.00 59.72 105 LEU A O 1
ATOM 788 N N . GLU A 1 106 ? 22.860 -10.106 5.728 1.00 56.69 106 GLU A N 1
ATOM 789 C CA . GLU A 1 106 ? 23.872 -10.650 6.647 1.00 56.69 106 GLU A CA 1
ATOM 790 C C . GLU A 1 106 ? 24.391 -9.564 7.608 1.00 56.69 106 GLU A C 1
ATOM 792 O O . GLU A 1 106 ? 24.884 -9.891 8.688 1.00 56.69 106 GLU A O 1
ATOM 797 N N . ASP A 1 107 ? 24.226 -8.282 7.255 1.00 54.88 107 ASP A N 1
ATOM 798 C CA . ASP A 1 107 ? 24.657 -7.126 8.046 1.00 54.88 107 ASP A CA 1
ATOM 799 C C . ASP A 1 107 ? 23.532 -6.063 8.105 1.00 54.88 107 ASP A C 1
ATOM 801 O O . ASP A 1 107 ? 23.151 -5.528 7.060 1.00 54.88 107 ASP A O 1
ATOM 805 N N . PRO A 1 108 ? 22.956 -5.756 9.287 1.00 52.50 108 PRO A N 1
ATOM 806 C CA . PRO A 1 108 ? 21.811 -4.844 9.429 1.00 52.50 108 PRO A CA 1
ATOM 807 C C . PRO A 1 108 ? 22.104 -3.380 9.059 1.00 52.50 108 PRO A C 1
ATOM 809 O O . PRO A 1 108 ? 21.167 -2.601 8.892 1.00 52.50 108 PRO A O 1
ATOM 812 N N . ASP A 1 109 ? 23.379 -3.010 8.906 1.00 51.69 109 ASP A N 1
ATOM 813 C CA . ASP A 1 109 ? 23.802 -1.656 8.531 1.00 51.69 109 ASP A CA 1
ATOM 814 C C . ASP A 1 109 ? 24.110 -1.510 7.025 1.00 51.69 109 ASP A C 1
ATOM 816 O O . ASP A 1 109 ? 24.346 -0.396 6.547 1.00 51.69 109 ASP A O 1
ATOM 820 N N . LEU A 1 110 ? 24.103 -2.607 6.254 1.00 53.00 110 LEU A N 1
ATOM 821 C CA . LEU A 1 110 ? 24.490 -2.620 4.840 1.00 53.00 110 LEU A CA 1
ATOM 822 C C . LEU A 1 110 ? 23.308 -2.989 3.933 1.00 53.00 110 LEU A C 1
ATOM 824 O O . LEU A 1 110 ? 23.322 -3.999 3.230 1.00 53.00 110 LEU A O 1
ATOM 828 N N . TYR A 1 111 ? 22.274 -2.146 3.928 1.00 60.12 111 TYR A N 1
ATOM 829 C CA . TYR A 1 111 ? 21.167 -2.272 2.981 1.00 60.12 111 TYR A CA 1
ATOM 830 C C . TYR A 1 111 ? 21.681 -2.155 1.541 1.00 60.12 111 TYR A C 1
ATOM 832 O O . TYR A 1 111 ? 22.164 -1.105 1.111 1.00 60.12 111 TYR A O 1
ATOM 840 N N . SER A 1 112 ? 21.569 -3.243 0.782 1.00 63.94 112 SER A N 1
ATOM 841 C CA . SER A 1 112 ? 21.900 -3.284 -0.642 1.00 63.94 112 SER A CA 1
ATOM 842 C C . SER A 1 112 ? 20.771 -2.644 -1.455 1.00 63.94 112 SER A C 1
ATOM 844 O O . SER A 1 112 ? 19.962 -3.353 -2.058 1.00 63.94 112 SER A O 1
ATOM 846 N N . TRP A 1 113 ? 20.722 -1.313 -1.469 1.00 72.06 113 TRP A N 1
ATOM 847 C CA . TRP A 1 113 ? 19.822 -0.560 -2.339 1.00 72.06 113 TRP A CA 1
ATOM 848 C C . TRP A 1 113 ? 20.330 -0.569 -3.782 1.00 72.06 113 TRP A C 1
ATOM 850 O O . TRP A 1 113 ? 21.481 -0.225 -4.066 1.00 72.06 113 TRP A O 1
ATOM 860 N N . TYR A 1 114 ? 19.462 -0.980 -4.699 1.00 72.56 114 TYR A N 1
ATOM 861 C CA . TYR A 1 114 ? 19.680 -0.846 -6.133 1.00 72.56 114 TYR A CA 1
ATOM 862 C C . TYR A 1 114 ? 18.852 0.328 -6.638 1.00 72.56 114 TYR A C 1
ATOM 864 O O . TYR A 1 114 ? 17.626 0.244 -6.657 1.00 72.56 114 TYR A O 1
ATOM 872 N N . GLU A 1 115 ? 19.532 1.406 -7.022 1.00 71.50 115 GLU A N 1
ATOM 873 C CA . GL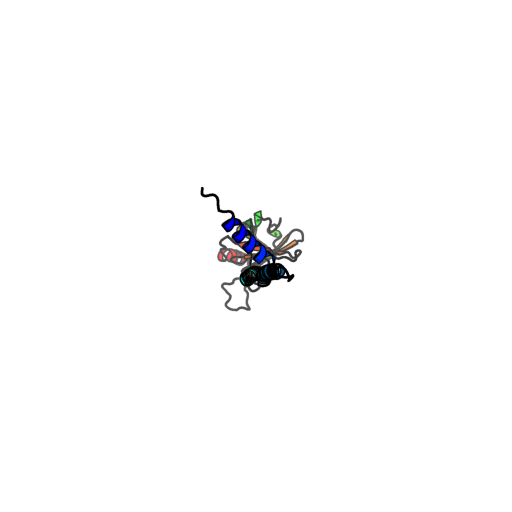U A 1 115 ? 18.906 2.609 -7.563 1.00 71.50 115 GLU A CA 1
ATOM 874 C C . GLU A 1 115 ? 18.831 2.547 -9.091 1.00 71.50 115 GLU A C 1
ATOM 876 O O . GLU A 1 115 ? 19.792 2.144 -9.756 1.00 71.50 115 GLU A O 1
ATOM 881 N N . LEU A 1 116 ? 17.683 2.941 -9.639 1.00 70.62 116 LEU A N 1
ATOM 882 C CA . LEU A 1 116 ? 17.460 3.102 -11.071 1.00 70.62 116 LEU A CA 1
ATOM 883 C C . LEU A 1 116 ? 16.950 4.519 -11.349 1.00 70.62 116 LEU A C 1
ATOM 885 O O . LEU A 1 116 ? 15.964 4.948 -10.753 1.00 70.62 116 LEU A O 1
ATOM 889 N N . ASP A 1 117 ? 17.592 5.208 -12.295 1.00 65.44 117 ASP A N 1
ATOM 890 C CA . ASP A 1 117 ? 17.257 6.593 -12.667 1.00 65.44 117 ASP A CA 1
ATOM 891 C C . ASP A 1 117 ? 15.949 6.713 -13.470 1.00 65.44 117 ASP A C 1
ATOM 893 O O . ASP A 1 117 ? 15.432 7.814 -13.654 1.00 65.44 117 ASP A O 1
ATOM 897 N N . SER A 1 118 ? 15.434 5.609 -14.025 1.00 65.12 118 SER A N 1
ATOM 898 C CA . SER A 1 118 ? 14.200 5.637 -14.818 1.00 65.12 118 SER A CA 1
ATOM 899 C C . SER A 1 118 ? 13.440 4.318 -14.776 1.00 65.12 118 SER A C 1
ATOM 901 O O . SER A 1 118 ? 14.025 3.235 -14.851 1.00 65.12 118 SER A O 1
ATOM 903 N N . CYS A 1 119 ? 12.113 4.413 -14.707 1.00 68.88 119 CYS A N 1
ATOM 904 C CA . CYS A 1 119 ? 11.227 3.260 -14.792 1.00 68.88 119 CYS A CA 1
ATOM 905 C C . CYS A 1 119 ? 11.066 2.820 -16.249 1.00 68.88 119 CYS A C 1
ATOM 907 O O . CYS A 1 119 ? 10.635 3.595 -17.106 1.00 68.88 119 CYS A O 1
ATOM 909 N N . GLY A 1 120 ? 11.357 1.554 -16.546 1.00 72.75 120 GLY A N 1
ATOM 910 C CA . GLY A 1 120 ? 10.959 0.969 -17.825 1.00 72.75 120 GLY A CA 1
ATOM 911 C C . GLY A 1 120 ? 9.430 0.917 -17.952 1.00 72.75 120 GLY A C 1
ATOM 912 O O . GLY A 1 120 ? 8.728 0.679 -16.970 1.00 72.75 120 GLY A O 1
ATOM 913 N N . ASN A 1 121 ? 8.898 1.071 -19.171 1.00 79.69 121 ASN A N 1
ATOM 914 C CA . ASN A 1 121 ? 7.454 0.938 -19.429 1.00 79.69 121 ASN A CA 1
ATOM 915 C C . ASN A 1 121 ? 6.890 -0.409 -18.938 1.00 79.69 121 ASN A C 1
ATOM 917 O O . ASN A 1 121 ? 5.744 -0.475 -18.496 1.00 79.69 121 ASN A O 1
ATOM 921 N N . ASP A 1 122 ? 7.703 -1.465 -18.985 1.00 82.25 122 ASP A N 1
ATOM 922 C CA . ASP A 1 122 ? 7.324 -2.806 -18.541 1.00 82.25 122 ASP A CA 1
ATOM 923 C C . ASP A 1 122 ? 7.174 -2.883 -17.014 1.00 82.25 122 ASP A C 1
ATOM 925 O O . ASP A 1 122 ? 6.186 -3.428 -16.523 1.00 82.25 122 ASP A O 1
ATOM 929 N N . LEU A 1 123 ? 8.096 -2.263 -16.264 1.00 80.94 123 LEU A N 1
ATOM 930 C CA . LEU A 1 123 ? 8.034 -2.169 -14.801 1.00 80.94 123 LEU A CA 1
ATOM 931 C C . LEU A 1 123 ? 6.835 -1.322 -14.360 1.00 80.94 123 LEU A C 1
ATOM 933 O O . LEU A 1 123 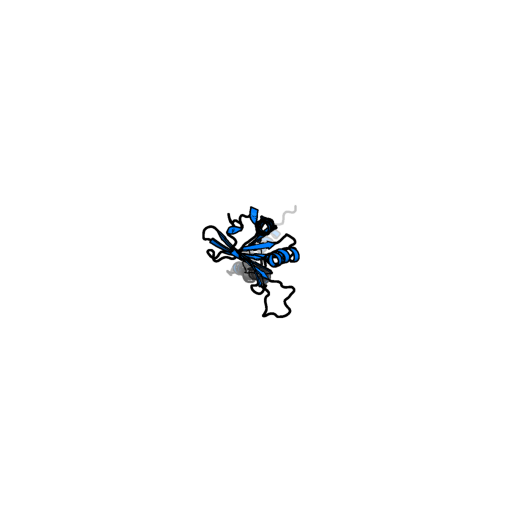? 6.108 -1.692 -13.440 1.00 80.94 123 LEU A O 1
ATOM 937 N N . PHE A 1 124 ? 6.577 -0.215 -15.056 1.00 82.31 124 PHE A N 1
ATOM 938 C CA . PHE A 1 124 ? 5.422 0.630 -14.768 1.00 82.31 124 PHE A CA 1
ATOM 939 C C . PHE A 1 124 ? 4.089 -0.073 -15.064 1.00 82.31 124 PHE A C 1
ATOM 941 O O . PHE A 1 124 ? 3.125 0.054 -14.308 1.00 82.31 124 PHE A O 1
ATOM 948 N N . SER A 1 125 ? 4.036 -0.850 -16.149 1.00 84.31 125 SER A N 1
ATOM 949 C CA . SER A 1 125 ? 2.884 -1.690 -16.487 1.00 84.31 125 SER A CA 1
ATOM 950 C C . SER A 1 125 ? 2.646 -2.769 -15.428 1.00 84.31 125 SER A C 1
ATOM 952 O O . SER A 1 125 ? 1.510 -2.967 -14.992 1.00 84.31 125 SER A O 1
ATOM 954 N N . TRP A 1 126 ? 3.718 -3.415 -14.956 1.00 86.06 126 TRP A N 1
ATOM 955 C CA . TRP A 1 126 ? 3.657 -4.365 -13.847 1.00 86.06 126 TRP A CA 1
ATOM 956 C C . TRP A 1 126 ? 3.098 -3.714 -12.577 1.00 86.06 126 TRP A C 1
ATOM 958 O O . TRP A 1 126 ? 2.143 -4.238 -12.003 1.00 86.06 126 TRP A O 1
ATOM 968 N N . LEU A 1 127 ? 3.608 -2.535 -12.205 1.00 83.94 127 LEU A N 1
ATOM 969 C CA . LEU A 1 127 ? 3.141 -1.778 -11.043 1.00 83.94 127 LEU A CA 1
ATOM 970 C C . LEU A 1 127 ? 1.640 -1.466 -11.162 1.00 83.94 127 LEU A C 1
ATOM 972 O O . LEU A 1 127 ? 0.869 -1.768 -10.257 1.00 83.94 127 LEU A O 1
ATOM 976 N N . LYS A 1 128 ? 1.185 -0.946 -12.312 1.00 83.56 128 LYS A N 1
ATOM 977 C CA . LYS A 1 128 ? -0.244 -0.666 -12.548 1.00 83.56 128 LYS A CA 1
ATOM 978 C C . LYS A 1 128 ? -1.120 -1.920 -12.509 1.00 83.56 128 LYS A C 1
ATOM 980 O O . LYS A 1 128 ? -2.292 -1.809 -12.150 1.00 83.56 128 LYS A O 1
ATOM 985 N N . GLY A 1 129 ? -0.574 -3.083 -12.860 1.00 84.69 129 GLY A N 1
ATOM 986 C CA . GLY A 1 129 ? -1.273 -4.368 -12.862 1.00 84.69 129 GLY A CA 1
ATOM 987 C C . GLY A 1 129 ? -1.448 -5.012 -11.483 1.00 84.69 129 GLY A C 1
ATOM 988 O O . GLY A 1 129 ? -2.221 -5.968 -11.362 1.00 84.69 129 GLY A O 1
ATOM 989 N N . LEU A 1 130 ? -0.774 -4.507 -10.444 1.00 84.62 130 LEU A N 1
ATOM 990 C CA . LEU A 1 130 ? -0.893 -5.042 -9.090 1.00 84.62 130 LEU A CA 1
ATOM 991 C C . LEU A 1 130 ? -2.315 -4.851 -8.560 1.00 84.62 130 LEU A C 1
ATOM 993 O O . LEU A 1 130 ? -2.850 -3.743 -8.530 1.00 84.62 130 LEU A O 1
ATOM 997 N N . LYS A 1 131 ? -2.926 -5.952 -8.117 1.00 83.69 131 LYS A N 1
ATOM 998 C CA . LYS A 1 131 ? -4.213 -5.938 -7.414 1.00 83.69 131 LYS A CA 1
ATOM 999 C C . LYS A 1 131 ? -3.998 -5.553 -5.964 1.00 83.69 131 LYS A C 1
ATOM 1001 O O . LYS A 1 131 ? -3.296 -6.263 -5.235 1.00 83.69 131 LYS A O 1
ATOM 1006 N N . VAL A 1 132 ? -4.658 -4.479 -5.561 1.00 84.00 132 VAL A N 1
ATOM 1007 C CA . VAL A 1 132 ? -4.546 -3.892 -4.234 1.00 84.00 132 VAL A CA 1
ATOM 1008 C C . VAL A 1 132 ? -5.925 -3.629 -3.628 1.00 84.00 132 VAL A C 1
ATOM 1010 O O . VAL A 1 132 ? -6.923 -3.433 -4.328 1.00 84.00 132 VAL A O 1
ATOM 1013 N N . GLU A 1 133 ? -5.998 -3.654 -2.303 1.00 82.62 133 GLU A N 1
ATOM 1014 C CA . GLU A 1 133 ? -7.210 -3.336 -1.548 1.00 82.62 133 GLU A CA 1
ATOM 1015 C C . GLU A 1 133 ? -6.929 -2.174 -0.595 1.00 82.62 133 GLU A C 1
ATOM 1017 O O . GLU A 1 133 ? -6.072 -2.299 0.274 1.00 82.62 133 GLU A O 1
ATOM 1022 N N . LYS A 1 134 ? -7.645 -1.051 -0.724 1.00 80.38 134 LYS A N 1
ATOM 1023 C CA . LYS A 1 134 ? -7.445 0.125 0.133 1.00 80.38 134 LYS A CA 1
ATOM 1024 C C . LYS A 1 134 ? -7.836 -0.182 1.576 1.00 80.38 134 LYS A C 1
ATOM 1026 O O . LYS A 1 134 ? -8.981 -0.568 1.843 1.00 80.38 134 LYS A O 1
ATOM 1031 N N . LEU A 1 135 ? -6.898 0.041 2.489 1.00 77.88 135 LEU A N 1
ATOM 1032 C CA . LEU A 1 135 ? -7.042 -0.112 3.928 1.00 77.88 135 LEU A CA 1
ATOM 1033 C C . LEU A 1 135 ? -7.213 1.265 4.573 1.00 77.88 135 LEU A C 1
ATOM 1035 O O . LEU A 1 135 ? -6.318 2.103 4.553 1.00 77.88 135 LEU A O 1
ATOM 1039 N N . PHE A 1 136 ? -8.353 1.482 5.218 1.00 69.81 136 PHE A N 1
ATOM 1040 C CA . PHE A 1 136 ? -8.522 2.573 6.167 1.00 69.81 136 PHE A CA 1
ATOM 1041 C C . PHE A 1 136 ? -8.101 2.069 7.542 1.00 69.81 136 PHE A C 1
ATOM 1043 O O . PHE A 1 136 ? -8.819 1.286 8.171 1.00 69.81 136 PHE A O 1
ATOM 1050 N N . SER A 1 137 ? -6.929 2.506 7.991 1.00 62.19 137 SER A N 1
ATOM 1051 C CA . SER A 1 137 ? -6.415 2.240 9.331 1.00 62.19 137 SER A CA 1
ATOM 1052 C C . SER A 1 137 ? -6.297 3.548 10.106 1.00 62.19 137 SER A C 1
ATOM 1054 O O . SER A 1 137 ? -5.815 4.549 9.586 1.00 62.19 137 SER A O 1
ATOM 1056 N N . GLY A 1 138 ? -6.748 3.546 11.363 1.00 54.16 138 GLY A N 1
ATOM 1057 C CA . GLY A 1 138 ? -6.547 4.670 12.285 1.00 54.16 138 GLY A CA 1
ATOM 1058 C C . GLY A 1 138 ? -5.147 4.710 12.909 1.00 54.16 138 GLY A C 1
ATOM 1059 O O . GLY A 1 138 ? -4.835 5.656 13.628 1.00 54.16 138 GLY A O 1
ATOM 1060 N N . SER A 1 139 ? -4.329 3.684 12.666 1.00 57.91 139 SER A N 1
ATOM 1061 C CA . SER A 1 139 ? -2.935 3.588 13.097 1.00 57.91 139 SER A CA 1
ATOM 1062 C C . SER A 1 139 ? -2.018 3.492 11.884 1.00 57.91 139 SER A C 1
ATOM 1064 O O . SER A 1 139 ? -2.352 2.806 10.913 1.00 57.91 139 SER A O 1
ATOM 1066 N N . THR A 1 140 ? -0.855 4.132 11.964 1.00 59.66 140 THR A N 1
ATOM 1067 C CA . THR A 1 140 ? 0.247 3.867 11.040 1.00 59.66 140 THR A CA 1
ATOM 1068 C C . THR A 1 140 ? 0.702 2.420 11.213 1.00 59.66 140 THR A C 1
ATOM 1070 O O . THR A 1 140 ? 0.679 1.885 12.329 1.00 59.66 140 THR A O 1
ATOM 1073 N N . PHE A 1 141 ? 1.026 1.751 10.109 1.00 62.00 141 PHE A N 1
ATOM 1074 C CA . PHE A 1 141 ? 1.654 0.437 10.185 1.00 62.00 141 PHE A CA 1
ATOM 1075 C C . PHE A 1 141 ? 3.118 0.621 10.615 1.00 62.00 141 PHE A C 1
ATOM 1077 O O . PHE A 1 141 ? 3.663 1.718 10.544 1.00 62.00 141 PHE A O 1
ATOM 1084 N N . ASP A 1 142 ? 3.696 -0.426 11.197 1.00 56.97 142 ASP A N 1
ATOM 1085 C CA . ASP A 1 142 ? 4.996 -0.387 11.868 1.00 56.97 142 ASP A CA 1
ATOM 1086 C C . ASP A 1 142 ? 6.115 0.111 10.932 1.00 56.97 142 ASP A C 1
ATOM 1088 O O . ASP A 1 142 ? 6.521 -0.604 10.017 1.00 56.97 142 ASP A O 1
ATOM 1092 N N . GLU A 1 143 ? 6.639 1.313 11.210 1.00 54.94 143 GLU A N 1
ATOM 1093 C CA . GLU A 1 143 ? 7.776 1.951 10.515 1.00 54.94 143 GLU A CA 1
ATOM 1094 C C . GLU A 1 143 ? 9.061 1.101 10.562 1.00 54.94 143 GLU A C 1
ATOM 1096 O O . GLU A 1 143 ? 10.031 1.392 9.866 1.00 54.94 143 GLU A O 1
ATOM 1101 N N . SER A 1 144 ? 9.092 0.042 11.377 1.00 55.19 144 SER A N 1
ATOM 1102 C CA . SER A 1 144 ? 10.242 -0.857 11.510 1.00 55.19 144 SER A CA 1
ATOM 1103 C C . SER A 1 144 ? 10.389 -1.847 10.345 1.00 55.19 144 SER A C 1
ATOM 1105 O O . SER A 1 144 ? 11.384 -2.575 10.296 1.00 55.19 144 SER A O 1
ATOM 1107 N N . ARG A 1 145 ? 9.411 -1.938 9.430 1.00 64.88 145 ARG A N 1
ATOM 1108 C CA . ARG A 1 145 ? 9.507 -2.814 8.252 1.00 64.88 145 ARG A CA 1
ATOM 1109 C C . ARG A 1 145 ? 10.344 -2.147 7.166 1.00 64.88 145 ARG A C 1
ATOM 1111 O O . ARG A 1 145 ? 9.967 -1.112 6.630 1.00 64.88 145 ARG A O 1
ATOM 1118 N N . VAL A 1 146 ? 11.466 -2.775 6.827 1.00 66.62 146 VAL A N 1
ATOM 1119 C CA . VAL A 1 146 ? 12.314 -2.343 5.714 1.00 66.62 146 VAL A CA 1
ATOM 1120 C C . VAL A 1 146 ? 11.575 -2.632 4.409 1.00 66.62 146 VAL A C 1
ATOM 1122 O O . VAL A 1 146 ? 11.210 -3.787 4.182 1.00 66.62 146 VAL A O 1
ATOM 1125 N N . PRO A 1 147 ? 11.348 -1.616 3.565 1.00 74.31 147 PRO A N 1
ATOM 1126 C CA . PRO A 1 147 ? 10.641 -1.818 2.320 1.00 74.31 147 PRO A CA 1
ATOM 1127 C C . PRO A 1 147 ? 11.478 -2.542 1.276 1.00 74.31 147 PRO A C 1
ATOM 1129 O O . PRO A 1 147 ? 12.639 -2.205 1.056 1.00 74.31 147 PRO A O 1
ATOM 1132 N N . GLU A 1 148 ? 10.862 -3.505 0.597 1.00 81.19 148 GLU A N 1
ATOM 1133 C CA . GLU A 1 148 ? 11.512 -4.282 -0.466 1.00 81.19 148 GLU A CA 1
ATOM 1134 C C . GLU A 1 148 ? 11.617 -3.493 -1.763 1.00 81.19 148 GLU A C 1
ATOM 1136 O O . GLU A 1 148 ? 12.610 -3.582 -2.484 1.00 81.19 148 GLU A O 1
ATOM 1141 N N . PHE A 1 149 ? 10.626 -2.652 -2.036 1.00 83.62 149 PHE A N 1
ATOM 1142 C CA . PHE A 1 149 ? 10.629 -1.765 -3.185 1.00 83.62 149 PHE A CA 1
ATOM 1143 C C . PHE A 1 149 ? 10.134 -0.380 -2.790 1.00 83.62 149 PHE A C 1
ATOM 1145 O O . PHE A 1 149 ? 9.173 -0.227 -2.041 1.00 83.62 149 PHE A O 1
ATOM 1152 N N . SER A 1 150 ? 10.791 0.642 -3.315 1.00 84.75 150 SER A N 1
ATOM 1153 C CA . SER A 1 150 ? 10.452 2.042 -3.110 1.00 84.75 150 SER A CA 1
ATOM 1154 C C . SER A 1 150 ? 10.566 2.762 -4.443 1.00 84.75 150 SER A C 1
ATOM 1156 O O . SER A 1 150 ? 11.526 2.554 -5.184 1.00 84.75 150 SER A O 1
ATOM 1158 N N . CYS A 1 151 ? 9.602 3.608 -4.779 1.00 83.75 151 CYS A N 1
ATOM 1159 C CA . CYS A 1 151 ? 9.719 4.480 -5.936 1.00 83.75 151 CYS A CA 1
ATOM 1160 C C . CYS A 1 151 ? 9.136 5.859 -5.660 1.00 83.75 151 CYS A C 1
ATOM 1162 O O . CYS A 1 151 ? 8.097 5.996 -5.009 1.00 83.75 151 CYS A O 1
ATOM 1164 N N . CYS A 1 152 ? 9.789 6.878 -6.205 1.00 82.31 152 CYS A N 1
ATOM 1165 C CA . CYS A 1 15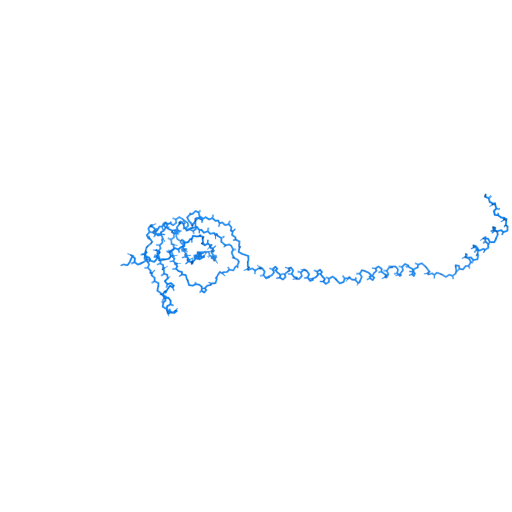2 ? 9.290 8.241 -6.194 1.00 82.31 152 CYS A CA 1
ATOM 1166 C C . CYS A 1 152 ? 8.649 8.576 -7.545 1.00 82.31 152 CYS A C 1
ATOM 1168 O O . CYS A 1 152 ? 9.289 8.488 -8.597 1.00 82.31 152 CYS A O 1
ATOM 1170 N N . VAL A 1 153 ? 7.376 8.967 -7.514 1.00 82.62 153 VAL A N 1
ATOM 1171 C CA . VAL A 1 153 ? 6.617 9.384 -8.695 1.00 82.62 153 VAL A CA 1
ATOM 1172 C C . VAL A 1 153 ? 6.341 10.879 -8.601 1.00 82.62 153 VAL A C 1
ATOM 1174 O O . VAL A 1 153 ? 5.675 11.342 -7.678 1.00 82.62 153 VAL A O 1
ATOM 1177 N N . LYS A 1 154 ? 6.857 11.638 -9.569 1.00 81.12 154 LYS A N 1
ATOM 1178 C CA . LYS A 1 154 ? 6.704 13.092 -9.681 1.00 81.12 154 LYS A CA 1
ATOM 1179 C C . LYS A 1 154 ? 5.826 13.412 -10.879 1.00 81.12 154 LYS A C 1
ATOM 1181 O O . LYS A 1 154 ? 6.330 13.635 -11.975 1.00 81.12 154 LYS A O 1
ATOM 1186 N N . ALA A 1 155 ? 4.516 13.456 -10.670 1.00 75.06 155 ALA A N 1
ATOM 1187 C CA . ALA A 1 155 ? 3.550 13.768 -11.720 1.00 75.06 155 ALA A CA 1
ATOM 1188 C C . ALA A 1 155 ? 2.861 15.109 -11.432 1.00 75.06 155 ALA A C 1
ATOM 1190 O O . ALA A 1 155 ? 2.392 15.347 -10.325 1.00 75.06 155 ALA A O 1
ATOM 1191 N N . GLU A 1 156 ? 2.808 16.002 -12.426 1.00 71.75 156 GLU A N 1
ATOM 1192 C CA . GLU A 1 156 ? 2.087 17.292 -12.359 1.00 71.75 156 GLU A CA 1
ATOM 1193 C C . GLU A 1 156 ? 2.432 18.196 -11.150 1.00 71.75 156 GLU A C 1
ATOM 1195 O O . GLU A 1 156 ? 1.638 19.040 -10.745 1.00 71.75 156 GLU A O 1
ATOM 1200 N N . GLY A 1 157 ? 3.639 18.065 -10.587 1.00 71.12 157 GLY A N 1
ATOM 1201 C CA . GLY A 1 157 ? 4.075 18.823 -9.405 1.00 71.12 157 GLY A CA 1
ATOM 1202 C C . GLY A 1 157 ? 3.722 18.174 -8.063 1.00 71.12 157 GLY A C 1
ATOM 1203 O O . GLY A 1 157 ? 4.166 18.673 -7.035 1.00 71.12 157 GLY A O 1
ATOM 1204 N N . ARG A 1 158 ? 3.007 17.045 -8.082 1.00 77.31 158 ARG A N 1
ATOM 1205 C CA . ARG A 1 158 ? 2.769 16.172 -6.932 1.00 77.31 158 ARG A CA 1
ATOM 1206 C C . ARG A 1 158 ? 3.893 15.142 -6.845 1.00 77.31 158 ARG A C 1
ATOM 1208 O O . ARG A 1 158 ? 4.167 14.434 -7.815 1.00 77.31 158 ARG A O 1
ATOM 1215 N N . GLU A 1 159 ? 4.548 15.064 -5.693 1.00 81.31 159 GLU A N 1
ATOM 1216 C CA . GLU A 1 159 ? 5.547 14.034 -5.400 1.00 81.31 159 GLU A CA 1
ATOM 1217 C C . GLU A 1 159 ? 4.915 12.989 -4.482 1.00 81.31 159 GLU A C 1
ATOM 1219 O O . GLU A 1 159 ? 4.574 13.279 -3.332 1.00 81.31 159 GLU A O 1
ATOM 1224 N N . VAL A 1 160 ? 4.732 11.785 -5.022 1.00 84.31 160 VAL A N 1
ATOM 1225 C CA . VAL A 1 160 ? 4.162 10.636 -4.321 1.00 84.31 160 VAL A CA 1
ATOM 1226 C C . VAL A 1 160 ? 5.255 9.595 -4.132 1.00 84.31 160 VAL A C 1
ATOM 1228 O O . VAL A 1 160 ? 5.836 9.095 -5.099 1.00 84.31 160 VAL A O 1
ATOM 1231 N N . GLN A 1 161 ? 5.518 9.252 -2.879 1.00 84.06 161 GLN A N 1
ATOM 1232 C CA . GLN A 1 161 ? 6.394 8.154 -2.515 1.00 84.06 161 GLN A CA 1
ATOM 1233 C C . GLN A 1 161 ? 5.564 6.886 -2.355 1.00 84.06 161 GLN A C 1
ATOM 1235 O O . GLN A 1 161 ? 4.595 6.844 -1.595 1.00 84.06 161 GLN A O 1
ATOM 1240 N N . VAL A 1 162 ? 5.954 5.850 -3.085 1.00 85.94 162 VAL A N 1
ATOM 1241 C CA . VAL A 1 162 ? 5.284 4.556 -3.089 1.00 85.94 162 VAL A CA 1
ATOM 1242 C C . VAL A 1 162 ? 6.253 3.523 -2.554 1.00 85.94 162 VAL A C 1
ATOM 1244 O O . VAL A 1 162 ? 7.340 3.339 -3.098 1.00 85.94 162 VAL A O 1
ATOM 1247 N N . THR A 1 163 ? 5.833 2.832 -1.509 1.00 85.69 163 THR A N 1
ATOM 1248 C CA . THR A 1 163 ? 6.646 1.871 -0.780 1.00 85.69 163 THR A CA 1
ATOM 1249 C C . THR A 1 163 ? 5.906 0.543 -0.748 1.00 85.69 163 THR A C 1
ATOM 1251 O O . THR A 1 163 ? 4.745 0.482 -0.357 1.00 85.69 163 THR A O 1
ATOM 1254 N N . LEU A 1 164 ? 6.548 -0.530 -1.186 1.00 85.88 164 LEU A N 1
ATOM 1255 C CA . LEU A 1 164 ? 5.933 -1.839 -1.359 1.00 85.88 164 LEU A CA 1
ATOM 1256 C C . LEU A 1 164 ? 6.687 -2.891 -0.543 1.00 85.88 164 LEU A C 1
ATOM 1258 O O . LEU A 1 164 ? 7.910 -3.011 -0.617 1.00 85.88 164 LEU A O 1
ATOM 1262 N N . ASN A 1 165 ? 5.907 -3.664 0.201 1.00 83.12 165 ASN A N 1
ATOM 1263 C CA . ASN A 1 165 ? 6.289 -4.867 0.929 1.00 83.12 165 ASN A CA 1
ATOM 1264 C C . ASN A 1 165 ? 5.526 -6.076 0.370 1.00 83.12 165 ASN A C 1
ATOM 1266 O O . ASN A 1 165 ? 4.602 -5.908 -0.428 1.00 83.12 165 ASN A O 1
ATOM 1270 N N . ASP A 1 166 ? 5.856 -7.277 0.856 1.00 80.31 166 ASP A N 1
ATOM 1271 C CA . ASP A 1 166 ? 5.158 -8.531 0.525 1.00 80.31 166 ASP A CA 1
ATOM 1272 C C . ASP A 1 166 ? 3.626 -8.403 0.555 1.00 80.31 166 ASP A C 1
ATOM 1274 O O . ASP A 1 166 ? 2.931 -8.803 -0.378 1.00 80.31 166 ASP A O 1
ATOM 1278 N N . ASP A 1 167 ? 3.103 -7.808 1.630 1.00 80.88 167 ASP A N 1
ATOM 1279 C CA . ASP A 1 167 ? 1.664 -7.777 1.903 1.00 80.88 167 ASP A CA 1
ATOM 1280 C C . ASP A 1 167 ? 1.053 -6.375 1.801 1.00 80.88 167 ASP A C 1
ATOM 1282 O O . ASP A 1 167 ? -0.164 -6.236 1.668 1.00 80.88 167 ASP A O 1
ATOM 1286 N N . ILE A 1 168 ? 1.864 -5.323 1.939 1.00 82.81 168 ILE A N 1
ATOM 1287 C CA . ILE A 1 168 ? 1.387 -3.952 2.154 1.00 82.81 168 ILE A CA 1
ATOM 1288 C C . ILE A 1 168 ? 2.060 -3.011 1.162 1.00 82.81 168 ILE A C 1
ATOM 1290 O O . ILE A 1 168 ? 3.274 -3.022 0.995 1.00 82.81 168 ILE A O 1
ATOM 1294 N N . LEU A 1 169 ? 1.245 -2.168 0.545 1.00 84.25 169 LEU A N 1
ATOM 1295 C CA . LEU A 1 169 ? 1.642 -1.030 -0.259 1.00 84.25 169 LEU A CA 1
ATOM 1296 C C . LEU A 1 169 ? 1.290 0.242 0.515 1.00 84.25 169 LEU A C 1
ATOM 1298 O O . LEU A 1 169 ? 0.137 0.455 0.887 1.00 84.25 169 LEU A O 1
ATOM 1302 N N . GLU A 1 170 ? 2.283 1.081 0.747 1.00 85.06 170 GLU A N 1
ATOM 1303 C CA . GLU A 1 170 ? 2.165 2.353 1.446 1.00 85.06 170 GLU A CA 1
ATOM 1304 C C . GLU A 1 170 ? 2.397 3.484 0.460 1.00 85.06 170 GLU A C 1
ATOM 1306 O O . GLU A 1 170 ? 3.306 3.437 -0.372 1.00 85.06 170 GLU A O 1
ATOM 1311 N N . ILE A 1 171 ? 1.546 4.498 0.539 1.00 84.19 171 ILE A N 1
ATOM 1312 C CA . ILE A 1 171 ? 1.581 5.629 -0.376 1.00 84.19 171 ILE A CA 1
ATOM 1313 C C . ILE A 1 171 ? 1.555 6.890 0.456 1.00 84.19 171 ILE A C 1
ATOM 1315 O O . ILE A 1 171 ? 0.579 7.179 1.148 1.00 84.19 171 ILE A O 1
ATOM 1319 N N . SER A 1 172 ? 2.663 7.613 0.394 1.00 82.69 172 SER A N 1
ATOM 1320 C CA . SER A 1 172 ? 2.860 8.874 1.083 1.00 82.69 172 SER A CA 1
ATOM 1321 C C . SER A 1 172 ? 2.903 9.976 0.042 1.00 82.69 172 SER A C 1
ATOM 1323 O O . SER A 1 172 ? 3.800 10.028 -0.799 1.00 82.69 172 SER A O 1
ATOM 1325 N N . ASP A 1 173 ? 1.906 10.844 0.073 1.00 82.25 173 ASP A N 1
ATOM 1326 C CA . ASP A 1 173 ? 1.912 12.056 -0.726 1.00 82.25 173 ASP A CA 1
ATOM 1327 C C . ASP A 1 173 ? 2.643 13.152 0.049 1.00 82.25 173 ASP A C 1
ATOM 1329 O O . ASP A 1 173 ? 2.328 13.424 1.204 1.00 82.25 173 ASP A O 1
ATOM 1333 N N . SER A 1 174 ? 3.622 13.796 -0.577 1.00 73.44 174 SER A N 1
ATOM 1334 C CA . SER A 1 174 ? 4.338 14.919 0.037 1.00 73.44 174 SER A CA 1
ATOM 1335 C C . SER A 1 174 ? 3.425 16.105 0.383 1.00 73.44 174 SER A C 1
ATOM 1337 O O . SER A 1 174 ? 3.733 16.860 1.313 1.00 73.44 174 SER A O 1
ATOM 1339 N N . GLU A 1 175 ? 2.306 16.274 -0.331 1.00 71.88 175 GLU A N 1
ATOM 1340 C CA . GLU A 1 175 ? 1.361 17.371 -0.102 1.00 71.88 175 GLU A CA 1
ATOM 1341 C C . GLU A 1 175 ? 0.290 17.038 0.951 1.00 71.88 175 GLU A C 1
ATOM 1343 O O . GLU A 1 175 ? -0.148 17.929 1.693 1.00 71.88 175 GLU A O 1
ATOM 1348 N N . GLU A 1 176 ? -0.113 15.769 1.076 1.00 70.69 176 GLU A N 1
ATOM 1349 C CA . GLU A 1 176 ? -1.091 15.330 2.074 1.00 70.69 176 GLU A CA 1
ATOM 1350 C C . GLU A 1 176 ? -0.403 14.788 3.334 1.00 70.69 176 GLU A C 1
ATOM 1352 O O . GLU A 1 176 ? 0.447 13.914 3.302 1.00 70.69 176 GLU A O 1
ATOM 1357 N N . ARG A 1 177 ? -0.823 15.246 4.519 1.00 61.72 177 ARG A N 1
ATOM 1358 C CA . ARG A 1 177 ? -0.284 14.756 5.808 1.00 61.72 177 ARG A CA 1
ATOM 1359 C C . ARG A 1 177 ? -0.706 13.318 6.170 1.00 61.72 177 ARG A C 1
ATOM 1361 O O . ARG A 1 177 ? -0.589 12.936 7.334 1.00 61.72 177 ARG A O 1
ATOM 1368 N N . GLY A 1 178 ? -1.249 12.555 5.225 1.00 68.62 178 GLY A N 1
ATOM 1369 C CA . GLY A 1 178 ? -1.754 11.200 5.427 1.00 68.62 178 GLY A CA 1
ATOM 1370 C C . GLY A 1 178 ? -0.988 10.191 4.580 1.00 68.62 178 GLY A C 1
ATOM 1371 O O . GLY A 1 178 ? -0.648 10.473 3.439 1.00 68.62 178 GLY A O 1
ATOM 1372 N N . VAL A 1 179 ? -0.747 9.009 5.148 1.00 77.62 179 VAL A N 1
ATOM 1373 C CA . VAL A 1 179 ? -0.260 7.841 4.406 1.00 77.62 179 VAL A CA 1
ATOM 1374 C C . VAL A 1 179 ? -1.456 6.941 4.134 1.00 77.62 179 VAL A C 1
ATOM 1376 O O . VAL A 1 179 ? -2.162 6.547 5.070 1.00 77.62 179 VAL A O 1
ATOM 1379 N N . ASP A 1 180 ? -1.684 6.629 2.865 1.00 81.75 180 ASP A N 1
ATOM 1380 C CA . ASP A 1 180 ? -2.675 5.645 2.457 1.00 81.75 180 ASP A CA 1
ATOM 1381 C C . ASP A 1 180 ? -2.037 4.251 2.448 1.00 81.75 180 ASP A C 1
ATOM 1383 O O . ASP A 1 180 ? -0.959 4.040 1.890 1.00 81.75 180 ASP A O 1
ATOM 1387 N N . TYR A 1 181 ? -2.733 3.281 3.038 1.00 83.44 181 TYR A N 1
ATOM 1388 C CA . TYR A 1 181 ? -2.293 1.890 3.090 1.00 83.44 181 TYR A CA 1
ATOM 1389 C C . TYR A 1 181 ? -3.160 1.029 2.181 1.00 83.44 181 TYR A C 1
ATOM 1391 O O . TYR A 1 181 ? -4.385 1.162 2.150 1.00 83.44 181 TYR A O 1
ATOM 1399 N N . TYR A 1 182 ? -2.537 0.095 1.478 1.00 83.06 182 TYR A N 1
ATOM 1400 C CA . TYR A 1 182 ? -3.203 -0.857 0.606 1.00 83.06 182 TYR A CA 1
ATOM 1401 C C . TYR A 1 182 ? -2.668 -2.265 0.872 1.00 83.06 182 TYR A C 1
ATOM 1403 O O . TYR A 1 182 ? -1.474 -2.461 1.060 1.00 83.06 182 TYR A O 1
ATOM 1411 N N . LEU A 1 183 ? -3.544 -3.267 0.882 1.00 83.94 183 LEU A N 1
ATOM 1412 C CA . LEU A 1 183 ? -3.153 -4.670 0.960 1.00 83.94 183 LEU A CA 1
ATOM 1413 C C . LEU A 1 183 ? -2.887 -5.198 -0.445 1.00 83.94 183 LEU A C 1
ATOM 1415 O O . LEU A 1 183 ? -3.760 -5.115 -1.314 1.00 83.94 183 LEU A O 1
ATOM 1419 N N . VAL A 1 184 ? -1.726 -5.794 -0.656 1.00 84.31 184 VAL A N 1
ATOM 1420 C CA . VAL A 1 184 ? -1.375 -6.434 -1.919 1.00 84.31 184 VAL A CA 1
ATOM 1421 C C . VAL A 1 184 ? -1.980 -7.836 -1.937 1.00 84.31 184 VAL A C 1
ATOM 1423 O O . VAL A 1 184 ? -1.781 -8.643 -1.034 1.00 84.31 184 VAL A O 1
ATOM 1426 N N . ARG A 1 185 ? -2.781 -8.133 -2.964 1.00 81.38 185 ARG A N 1
ATOM 1427 C CA . ARG A 1 185 ? -3.393 -9.464 -3.165 1.00 81.38 185 ARG A CA 1
ATOM 1428 C C . ARG A 1 185 ? -2.705 -10.281 -4.248 1.00 81.38 185 ARG A C 1
ATOM 1430 O O . ARG A 1 185 ? -3.096 -11.419 -4.500 1.00 81.38 185 ARG A O 1
ATOM 1437 N N . SER A 1 186 ? -1.762 -9.667 -4.944 1.00 79.56 186 SER A N 1
ATOM 1438 C CA . SER A 1 186 ? -1.019 -10.304 -6.022 1.00 79.56 186 SER A CA 1
ATOM 1439 C C . SER A 1 186 ? 0.202 -10.986 -5.430 1.00 79.56 186 SER A C 1
ATOM 1441 O O . SER A 1 186 ? 0.878 -10.390 -4.602 1.00 79.56 186 SER A O 1
ATOM 1443 N N . GLU A 1 187 ? 0.493 -12.211 -5.855 1.00 79.06 187 GLU A N 1
ATOM 1444 C CA . GLU A 1 187 ? 1.775 -12.836 -5.534 1.00 79.06 187 GLU A CA 1
ATOM 1445 C C . GLU A 1 187 ? 2.876 -12.061 -6.266 1.00 79.06 187 GLU A C 1
ATOM 1447 O O . GLU A 1 187 ? 2.872 -11.980 -7.498 1.00 79.06 187 GLU A O 1
ATOM 1452 N N . ILE A 1 188 ? 3.782 -11.441 -5.509 1.00 80.50 188 ILE A N 1
ATOM 1453 C CA . ILE A 1 188 ? 4.929 -10.724 -6.059 1.00 80.50 188 ILE A CA 1
ATOM 1454 C C . ILE A 1 188 ? 6.118 -11.681 -6.105 1.00 80.50 188 ILE A C 1
ATOM 1456 O O . ILE A 1 188 ? 6.557 -12.214 -5.089 1.00 80.50 188 ILE A O 1
ATOM 1460 N N . CYS A 1 189 ? 6.667 -11.896 -7.298 1.00 81.81 189 CYS A N 1
ATOM 1461 C CA . CYS A 1 189 ? 7.930 -12.603 -7.460 1.00 81.81 189 CYS A CA 1
ATOM 1462 C C . CYS A 1 189 ? 9.092 -11.604 -7.411 1.00 81.81 189 CYS A C 1
ATOM 1464 O O . CYS A 1 189 ? 9.529 -11.091 -8.440 1.00 81.81 189 CYS A O 1
ATOM 1466 N N . TRP A 1 190 ? 9.635 -11.360 -6.216 1.00 79.50 190 TRP A N 1
ATOM 1467 C CA . TRP A 1 190 ? 10.753 -10.426 -6.014 1.00 79.50 190 TRP A CA 1
ATOM 1468 C C . TRP A 1 190 ? 12.024 -10.786 -6.786 1.00 79.50 190 TRP A C 1
ATOM 1470 O O . TRP A 1 190 ? 12.803 -9.903 -7.130 1.00 79.50 190 TRP A O 1
ATOM 1480 N N . ASN A 1 191 ? 12.212 -12.060 -7.146 1.00 79.00 191 ASN A N 1
ATOM 1481 C CA . ASN A 1 191 ? 13.303 -12.481 -8.029 1.00 79.00 191 ASN A CA 1
ATOM 1482 C C . ASN A 1 191 ? 13.196 -11.883 -9.440 1.00 79.00 191 ASN A C 1
ATOM 1484 O O . ASN A 1 191 ? 14.221 -11.521 -10.020 1.00 79.00 191 ASN A O 1
ATOM 1488 N N . ASP A 1 192 ? 11.982 -11.752 -9.977 1.00 80.25 192 ASP A N 1
ATOM 1489 C CA . ASP A 1 192 ? 11.763 -11.159 -11.299 1.00 80.25 192 ASP A CA 1
ATOM 1490 C C . ASP A 1 192 ? 11.991 -9.646 -11.241 1.00 80.25 192 ASP A C 1
ATOM 1492 O O . ASP A 1 192 ? 12.686 -9.086 -12.091 1.00 80.25 192 ASP A O 1
ATOM 1496 N N . VAL A 1 193 ? 11.499 -9.006 -10.172 1.00 79.94 193 VAL A N 1
ATOM 1497 C CA . VAL A 1 193 ? 11.726 -7.579 -9.902 1.00 79.94 193 VAL A CA 1
ATOM 1498 C C . VAL A 1 193 ? 13.222 -7.293 -9.772 1.00 79.94 193 VAL A C 1
ATOM 1500 O O . VAL A 1 193 ? 13.744 -6.422 -10.467 1.00 79.94 193 VAL A O 1
ATOM 1503 N N . ARG A 1 194 ? 13.947 -8.089 -8.976 1.00 77.19 194 ARG A N 1
ATOM 1504 C CA . ARG A 1 194 ? 15.410 -8.019 -8.825 1.00 77.19 194 ARG A CA 1
ATOM 1505 C C . ARG A 1 194 ? 16.127 -8.116 -10.176 1.00 77.19 194 ARG A C 1
ATOM 1507 O O . ARG A 1 194 ? 17.123 -7.424 -10.391 1.00 77.19 194 ARG A O 1
ATOM 1514 N N . GLY A 1 195 ? 15.619 -8.941 -11.093 1.00 75.44 195 GLY A N 1
ATOM 1515 C CA . GLY A 1 195 ? 16.149 -9.082 -12.449 1.00 75.44 195 GLY A CA 1
ATOM 1516 C C . GLY A 1 195 ? 16.144 -7.773 -13.242 1.00 75.44 195 GLY A C 1
ATOM 1517 O O . GLY A 1 195 ? 17.116 -7.487 -13.942 1.00 75.44 195 GLY A O 1
ATOM 1518 N N . TRP A 1 196 ? 15.115 -6.935 -13.086 1.00 75.94 196 TRP A N 1
ATOM 1519 C CA . TRP A 1 196 ? 15.048 -5.627 -13.748 1.00 75.94 196 TRP A CA 1
ATOM 1520 C C . TRP A 1 196 ? 16.092 -4.637 -13.219 1.00 75.94 196 TRP A C 1
ATOM 1522 O O . TRP A 1 196 ? 16.734 -3.949 -14.011 1.00 75.94 196 TRP A O 1
ATOM 1532 N N . PHE A 1 197 ? 16.335 -4.621 -11.906 1.00 72.88 197 PHE A N 1
ATOM 1533 C CA . PHE A 1 197 ? 17.348 -3.753 -11.289 1.00 72.88 197 PHE A CA 1
ATOM 1534 C C . PHE A 1 197 ? 18.786 -4.204 -11.579 1.00 72.88 197 PHE A C 1
ATOM 1536 O O . PHE A 1 197 ? 19.695 -3.380 -11.658 1.00 72.88 197 PHE A O 1
ATOM 1543 N N . GLN A 1 198 ? 19.013 -5.507 -11.765 1.00 69.31 198 GLN A N 1
ATOM 1544 C CA . GLN A 1 198 ? 20.328 -6.034 -12.144 1.00 69.31 198 GLN A CA 1
ATOM 1545 C C . GLN A 1 198 ? 20.623 -5.889 -13.642 1.00 69.31 198 GLN A C 1
ATOM 1547 O O . GLN A 1 198 ? 21.785 -5.731 -14.006 1.00 69.31 198 GLN A O 1
ATOM 1552 N N . ALA A 1 199 ? 19.599 -5.929 -14.500 1.00 62.78 199 ALA A N 1
ATOM 1553 C CA . ALA A 1 199 ? 19.744 -5.767 -15.948 1.00 62.78 199 ALA A CA 1
ATOM 1554 C C . ALA A 1 199 ? 19.904 -4.301 -16.398 1.00 62.78 199 ALA A C 1
ATOM 1556 O O . ALA A 1 199 ? 20.332 -4.062 -17.524 1.00 62.78 199 ALA A O 1
ATOM 1557 N N . GLY A 1 200 ? 19.544 -3.335 -15.544 1.00 54.91 200 GLY A N 1
ATOM 1558 C CA . GLY A 1 200 ? 19.682 -1.897 -15.806 1.00 54.91 200 GLY A CA 1
ATOM 1559 C C . GLY A 1 200 ? 21.037 -1.279 -15.424 1.00 54.91 200 GLY A C 1
ATOM 1560 O O . GLY A 1 200 ? 21.198 -0.072 -15.588 1.00 54.91 200 GLY A O 1
ATOM 1561 N N . LYS A 1 201 ? 21.991 -2.077 -14.922 1.00 50.88 201 LYS A N 1
ATOM 1562 C CA . LYS A 1 201 ? 23.402 -1.696 -14.709 1.00 50.88 201 LYS A CA 1
ATOM 1563 C C . LYS A 1 201 ? 24.257 -2.024 -15.929 1.00 50.88 201 LYS A C 1
ATOM 1565 O O . LYS A 1 201 ? 25.179 -1.228 -16.213 1.00 50.88 201 LYS A O 1
#

Radius of gyration: 41.99 Å; chains: 1; bounding box: 111×38×90 Å

Foldseek 3Di:
DDDDDPVVVVVVVVVVVVVVVPPPDPDVVVVVVVVVVVVVVVVVVCPPPCVVVVVVVVVVVVVVVVCQFVDKDFDDKDFCQVVCVLPPFDQAQWAWKWFWDPVPPPDVVDTPIQIDGTGDNVNVVVNRRWIKTWIDTPDDDDPPDDFRIWIWGHPPNWTWIWTDDQFKIWIDTPVDPDIIIITTPDGDDSVVVVVVSVVRD

Secondary structure (DSSP, 8-state):
-----HHHHHHHHHHHHHHHTT-----TTHHHHHHHHHHHHHHHHS-TTTHHHHHHHHHHHHHHHHHTT---EEEEEEETTTTTTTTT--GGGEEEEEEE-GGG-SSTT---EEEESS--HHHHHHHHH-EEEEEE-SS---TTSPPSEEEEEEETTEEEEEEE-SSEEEEEESSSS-EEEEEE-SPP-HHHHHHHHHHT-

Sequence (2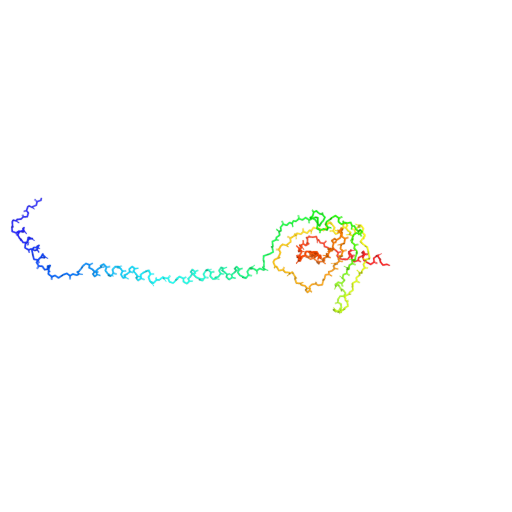01 aa):
MRKAGDSERRQYAQLLLRSAGSSRGFSTCLSAAANSLRYRLKNVMEPGKRRVGAFLLATAIFFCCMSYGSIVLVSERGTIGELDVLGNAAAADVGELGFCDNDKLEDPDLYSWYELDSCGNDLFSWLKGLKVEKLFSGSTFDESRVPEFSCCVKAEGREVQVTLNDDILEISDSEERGVDYYLVRSEICWNDVRGWFQAGK

pLDDT: mean 70.58, std 11.58, range [41.0, 88.19]